Protein AF-A0A7J8NB14-F1 (afdb_monomer_lite)

Foldseek 3Di:
DDDDDDDDPDDPDDDDDDDDDDDDDDDPVVVVVVVVVLVVVQVVLQVVQVVVVVCDVPPVDFDDAPVDDPDPVCVPDDDDDDDDDDDVVVLVVLCVVLVHDSVLSVQLVVLQVVLLVRQQVLQPVVDPPDDDDSPDRSDDPPGKDKDKDKDFPWPDPDPDDPVLQPDDPRSGDDDGLIFIDIDIRDNDDDPDSCVSSVVSRVRVVSVVSYCNRVVRSVVVVVCCVVVVPPPDD

InterPro domains:
  IPR009721 O-acyltransferase WSD1, C-terminal [PF06974] (174-231)
  IPR045034 O-acyltransferase WSD1-like [PTHR31650] (1-231)

Secondary structure (DSSP, 8-state):
-------------PPP-PPPP----S-HHHHHHHHHHHHHHHHHHHHHHHHHHHHHHHT-PPP--TTS-SSSGGGGSPP--------HHHHHHHHHHHT--HHHHHHHHHHHHHHHHHHHHHHHHHSSS----TTS--PPTT-EEEEEEEEE--SS-S---HHHHHSTT-SS--S--EEEEEEEEE----SSTHHHHHHHHHHHHHHHTS-HHHHHHHHHHHHHHHS------

Sequence (233 aa):
MALLLSCSDALPSFPAMKKKPISRGAGWFPIWFWKSWSVLLLMWNTLVDIWMCVATTYFLKDTQTPLKAPSSDVAFTPRRIVRRTFSLDDVKLVKNATHTTVNDVVLAMTQAGLSRYLNRKYGQAKSDGEARESCENNLPNNIRLTATLFINLRTSPGIYALEEMVKKNSKAEWGNKIGYVLYPFKIELKDNPLDYIRDAKAKIDRRKATLEAKFRLFLAKVFVRFYPTKVRH

pLDDT: mean 71.85, std 17.74, range [28.22, 94.31]

Structure (mmCIF, N/CA/C/O backbone):
data_AF-A0A7J8NB14-F1
#
_entry.id   AF-A0A7J8NB14-F1
#
loop_
_atom_site.group_PDB
_atom_site.id
_atom_site.type_symbol
_atom_site.label_atom_id
_atom_site.label_alt_id
_atom_site.label_comp_id
_atom_site.label_asym_id
_atom_site.label_entity_id
_atom_site.label_seq_id
_atom_site.pdbx_PDB_ins_code
_atom_site.Cartn_x
_atom_site.Cartn_y
_atom_site.Cartn_z
_atom_site.occupancy
_atom_site.B_iso_or_equiv
_atom_site.auth_seq_id
_atom_site.auth_comp_id
_atom_site.auth_asym_id
_atom_site.auth_atom_id
_atom_site.pdbx_PDB_model_num
ATOM 1 N N . MET A 1 1 ? -31.735 5.880 -10.799 1.00 31.20 1 MET A N 1
ATOM 2 C CA . MET A 1 1 ? -32.641 4.958 -11.520 1.00 31.20 1 MET A CA 1
ATOM 3 C C . MET A 1 1 ? -31.848 3.695 -11.827 1.00 31.20 1 MET A C 1
ATOM 5 O O . MET A 1 1 ? -30.736 3.842 -12.298 1.00 31.20 1 MET A O 1
ATOM 9 N N . ALA A 1 2 ? -32.255 2.471 -11.518 1.00 28.22 2 ALA A N 1
ATOM 10 C CA . ALA A 1 2 ? -33.546 1.958 -11.089 1.00 28.22 2 ALA A CA 1
ATOM 11 C C . ALA A 1 2 ? -33.352 0.836 -10.050 1.00 28.22 2 ALA A C 1
ATOM 13 O O . ALA A 1 2 ? -32.294 0.215 -9.962 1.00 28.22 2 ALA A O 1
ATOM 14 N N . LEU A 1 3 ? -34.403 0.655 -9.258 1.00 40.22 3 LEU A N 1
ATOM 15 C CA . LEU A 1 3 ? -34.624 -0.395 -8.275 1.00 40.22 3 LEU A CA 1
ATOM 16 C C . LEU A 1 3 ? -34.602 -1.783 -8.928 1.00 40.22 3 LEU A C 1
ATOM 18 O O . LEU A 1 3 ? -35.238 -1.972 -9.959 1.00 40.22 3 LEU A O 1
ATOM 22 N N . LEU A 1 4 ? -33.997 -2.760 -8.254 1.00 33.00 4 LEU A N 1
ATOM 23 C CA . LEU A 1 4 ? -34.532 -4.120 -8.217 1.00 33.00 4 LEU A CA 1
ATOM 24 C C . LEU A 1 4 ? -34.523 -4.595 -6.762 1.00 33.00 4 LEU A C 1
ATOM 26 O O . LEU A 1 4 ? -33.533 -5.107 -6.246 1.00 33.00 4 LEU A O 1
ATOM 30 N N . LEU A 1 5 ? -35.658 -4.344 -6.109 1.00 40.94 5 LEU A N 1
ATOM 31 C CA . LEU A 1 5 ? -36.146 -5.098 -4.964 1.00 40.94 5 LEU A CA 1
ATOM 32 C C . LEU A 1 5 ? -36.543 -6.485 -5.480 1.00 40.94 5 LEU A C 1
ATOM 34 O O . LEU A 1 5 ? -37.430 -6.588 -6.324 1.00 40.94 5 LEU A O 1
ATOM 38 N N . SER A 1 6 ? -35.902 -7.534 -4.974 1.00 30.75 6 SER A N 1
ATOM 39 C CA . SER A 1 6 ? -36.446 -8.889 -5.025 1.00 30.75 6 SER A CA 1
ATOM 40 C C . SER A 1 6 ? -36.440 -9.460 -3.617 1.00 30.75 6 SER A C 1
ATOM 42 O O . SER A 1 6 ? -35.493 -9.283 -2.853 1.00 30.75 6 SER A O 1
ATOM 44 N N . CYS A 1 7 ? -37.566 -10.072 -3.294 1.00 37.75 7 CYS A N 1
ATOM 45 C CA . CYS A 1 7 ? -38.105 -10.319 -1.973 1.00 37.75 7 CYS A CA 1
ATOM 46 C C . CYS A 1 7 ? -37.395 -11.477 -1.247 1.00 37.75 7 CYS A C 1
ATOM 48 O O . CYS A 1 7 ? -37.307 -12.589 -1.767 1.00 37.75 7 CYS A O 1
ATOM 50 N N . SER A 1 8 ? -36.924 -11.216 -0.028 1.00 36.78 8 SER A N 1
ATOM 51 C CA . SER A 1 8 ? -36.875 -12.165 1.092 1.00 36.78 8 SER A CA 1
ATOM 52 C C . SER A 1 8 ? -36.601 -11.355 2.361 1.00 36.78 8 SER A C 1
ATOM 54 O O . SER A 1 8 ? -35.513 -10.801 2.510 1.00 36.78 8 SER A O 1
ATOM 56 N N . ASP A 1 9 ? -37.598 -11.260 3.245 1.00 43.03 9 ASP A N 1
ATOM 57 C CA . ASP A 1 9 ? -37.615 -10.495 4.510 1.00 43.03 9 ASP A CA 1
ATOM 58 C C . ASP A 1 9 ? -36.691 -11.068 5.605 1.00 43.03 9 ASP A C 1
ATOM 60 O O . ASP A 1 9 ? -37.031 -11.160 6.783 1.00 43.03 9 ASP A O 1
ATOM 64 N N . ALA A 1 10 ? -35.472 -11.440 5.237 1.00 39.03 10 ALA A N 1
ATOM 65 C CA . ALA A 1 10 ? -34.421 -11.760 6.185 1.00 39.03 10 ALA A CA 1
ATOM 66 C C . ALA A 1 10 ? -33.121 -11.110 5.714 1.00 39.03 10 ALA A C 1
ATOM 68 O O . ALA A 1 10 ? -32.459 -11.575 4.784 1.00 39.03 10 ALA A O 1
ATOM 69 N N . LEU A 1 11 ? -32.744 -10.019 6.386 1.00 41.88 11 LEU A N 1
ATOM 70 C CA . LEU A 1 11 ? -31.386 -9.488 6.326 1.00 41.88 11 LEU A CA 1
ATOM 71 C C . LEU A 1 11 ? -30.404 -10.629 6.649 1.00 41.88 11 LEU A C 1
ATOM 73 O O . LEU A 1 11 ? -30.613 -11.335 7.638 1.00 41.88 11 LEU A O 1
ATOM 77 N N . PRO A 1 12 ? -29.333 -10.829 5.860 1.00 35.75 12 PRO A N 1
ATOM 78 C CA . PRO A 1 12 ? -28.367 -11.887 6.121 1.00 35.75 12 PRO A CA 1
ATOM 79 C C . PRO A 1 12 ? -27.764 -11.702 7.518 1.00 35.75 12 PRO A C 1
ATOM 81 O O . PRO A 1 12 ? -27.027 -10.750 7.781 1.00 35.75 12 PRO A O 1
ATOM 84 N N . SER A 1 13 ? -28.099 -12.614 8.433 1.00 36.62 13 SER A N 1
ATOM 85 C CA . SER A 1 13 ? -27.572 -12.616 9.792 1.00 36.62 13 SER A CA 1
ATOM 86 C C . SER A 1 13 ? -26.124 -13.100 9.761 1.00 36.62 13 SER A C 1
ATOM 88 O O . SER A 1 13 ? -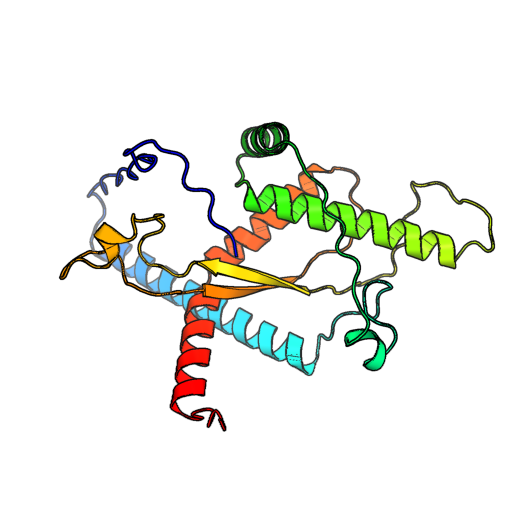25.852 -14.289 9.583 1.00 36.62 13 SER A O 1
ATOM 90 N N . PHE A 1 14 ? -25.177 -12.183 9.928 1.00 46.81 14 PHE A N 1
ATOM 91 C CA . PHE A 1 14 ? -23.773 -12.544 10.088 1.00 46.81 14 PHE A CA 1
ATOM 92 C C . PHE A 1 14 ? -23.473 -12.867 11.559 1.00 46.81 14 PHE A C 1
ATOM 94 O O . PHE A 1 14 ? -23.998 -12.204 12.457 1.00 46.81 14 PHE A O 1
ATOM 101 N N . PRO A 1 15 ? -22.627 -13.872 11.839 1.00 37.19 15 PRO A N 1
ATOM 102 C CA . PRO A 1 15 ? -22.367 -14.317 13.201 1.00 37.19 15 PRO A CA 1
ATOM 103 C C . PRO A 1 15 ? -21.731 -13.204 14.042 1.00 37.19 15 PRO A C 1
ATOM 105 O O . PRO A 1 15 ? -20.692 -12.640 13.692 1.00 37.19 15 PRO A O 1
ATOM 108 N N . ALA A 1 16 ? -22.350 -12.916 15.188 1.00 41.69 16 ALA A N 1
ATOM 109 C CA . ALA A 1 16 ? -21.833 -11.980 16.174 1.00 41.69 16 ALA A CA 1
ATOM 110 C C . ALA A 1 16 ? -20.479 -12.460 16.730 1.00 41.69 16 ALA A C 1
ATOM 112 O O . ALA A 1 16 ? -20.312 -13.615 17.133 1.00 41.69 16 ALA A O 1
ATOM 113 N N . MET A 1 17 ? -19.498 -11.556 16.771 1.00 41.81 17 MET A N 1
ATOM 114 C CA . MET A 1 17 ? -18.147 -11.856 17.243 1.00 41.81 17 MET A CA 1
ATOM 115 C C . MET A 1 17 ? -18.159 -12.133 18.757 1.00 41.81 17 MET A C 1
ATOM 117 O O . MET A 1 17 ? -18.422 -11.238 19.564 1.00 41.81 17 MET A O 1
ATOM 121 N N . LYS A 1 18 ? -17.868 -13.378 19.158 1.00 36.94 18 LYS A N 1
ATOM 122 C CA . LYS A 1 18 ? -17.759 -13.776 20.571 1.00 36.94 18 LYS A CA 1
ATOM 123 C C . LYS A 1 18 ? -16.542 -13.100 21.214 1.00 36.94 18 LYS A C 1
ATOM 125 O O . LYS A 1 18 ? -15.415 -13.256 20.743 1.00 36.94 18 LYS A O 1
ATOM 130 N N . LYS A 1 19 ? -16.753 -12.362 22.309 1.00 39.75 19 LYS A N 1
ATOM 131 C CA . LYS A 1 19 ? -15.659 -11.814 23.126 1.00 39.75 19 LYS A CA 1
ATOM 132 C C . LYS A 1 19 ? -14.958 -12.954 23.864 1.00 39.75 19 LYS A C 1
ATOM 134 O O . LYS A 1 19 ? -15.619 -13.735 24.542 1.00 39.75 19 LYS A O 1
ATOM 139 N N . LYS A 1 20 ? -13.628 -13.028 23.762 1.00 35.94 20 LYS A N 1
ATOM 140 C CA . LYS A 1 20 ? -12.832 -13.929 24.605 1.00 35.94 20 LYS A CA 1
ATOM 141 C C . LYS A 1 20 ? -12.834 -13.412 26.053 1.00 35.94 20 LYS A C 1
ATOM 143 O O . LYS A 1 20 ? -12.640 -12.208 26.244 1.00 35.94 20 LYS A O 1
ATOM 148 N N . PRO A 1 21 ? -13.042 -14.278 27.059 1.00 35.22 21 PRO A N 1
ATOM 149 C CA . PRO A 1 21 ? -12.896 -13.892 28.454 1.00 35.22 21 PRO A CA 1
ATOM 150 C C . PRO A 1 21 ? -11.431 -13.536 28.729 1.00 35.22 21 PRO A C 1
ATOM 152 O O . PRO A 1 21 ? -10.516 -14.269 28.359 1.00 35.22 21 PRO A O 1
ATOM 155 N N . ILE A 1 22 ? -11.213 -12.380 29.351 1.00 44.56 22 ILE A N 1
ATOM 156 C CA . ILE A 1 22 ? -9.895 -11.960 29.829 1.00 44.56 22 ILE A CA 1
ATOM 157 C C . ILE A 1 22 ? -9.622 -12.754 31.109 1.00 44.56 22 ILE A C 1
ATOM 159 O O . ILE A 1 22 ? -10.316 -12.559 32.108 1.00 44.56 22 ILE A O 1
ATOM 163 N N . SER A 1 23 ? -8.638 -13.656 31.080 1.00 41.06 23 SER A N 1
ATOM 164 C CA . SER A 1 23 ? -8.179 -14.366 32.275 1.00 41.06 23 SER A CA 1
ATOM 165 C C . SER A 1 23 ? -7.531 -13.375 33.243 1.00 41.06 23 SER A C 1
ATOM 167 O O . SER A 1 23 ? -6.588 -12.668 32.882 1.00 41.06 23 SER A O 1
ATOM 169 N N . ARG A 1 24 ? -8.042 -13.311 34.475 1.00 49.47 24 ARG A N 1
ATOM 170 C CA . ARG A 1 24 ? -7.450 -12.527 35.565 1.00 49.47 24 ARG A CA 1
ATOM 171 C C . ARG A 1 24 ? -6.364 -13.361 36.231 1.00 49.47 24 ARG A C 1
ATOM 173 O O . ARG A 1 24 ? -6.666 -14.405 36.794 1.00 49.47 24 ARG A O 1
ATOM 180 N N . GLY A 1 25 ? -5.127 -12.884 36.171 1.00 52.91 25 GLY A N 1
ATOM 181 C CA . GLY A 1 25 ? -4.001 -13.530 36.837 1.00 52.91 25 GLY A CA 1
ATOM 182 C C . GLY A 1 25 ? -2.672 -12.851 36.529 1.00 52.91 25 GLY A C 1
ATOM 183 O O . GLY A 1 25 ? -1.782 -13.484 35.982 1.00 52.91 25 GLY A O 1
ATOM 184 N N . ALA A 1 26 ? -2.545 -11.553 36.813 1.00 54.34 26 ALA A N 1
ATOM 185 C CA . ALA A 1 26 ? -1.250 -10.871 36.862 1.00 54.34 26 ALA A CA 1
ATOM 186 C C . ALA A 1 26 ? -1.347 -9.673 37.821 1.00 54.34 26 ALA A C 1
ATOM 188 O O . ALA A 1 26 ? -2.380 -9.004 37.866 1.00 54.34 26 ALA A O 1
ATOM 189 N N . GLY A 1 27 ? -0.303 -9.427 38.618 1.00 57.44 27 GLY A N 1
ATOM 190 C CA . GLY A 1 27 ? -0.266 -8.340 39.603 1.00 57.44 27 GLY A CA 1
ATOM 191 C C . GLY A 1 27 ? -0.420 -6.946 38.977 1.00 57.44 27 GLY A C 1
ATOM 192 O O . GLY A 1 27 ? -0.119 -6.731 37.805 1.00 57.44 27 GLY A O 1
ATOM 193 N N . TRP A 1 28 ? -0.881 -5.976 39.768 1.00 58.31 28 TRP A N 1
ATOM 194 C CA . TRP A 1 28 ? -1.214 -4.618 39.308 1.00 58.31 28 TRP A CA 1
ATOM 195 C C . TRP A 1 28 ? -0.025 -3.870 38.668 1.00 58.31 28 TRP A C 1
ATOM 197 O O . TRP A 1 28 ? -0.182 -3.206 37.643 1.00 58.31 28 TRP A O 1
ATOM 207 N N . PHE A 1 29 ? 1.174 -4.003 39.243 1.00 59.59 29 PHE A N 1
ATOM 208 C CA . PHE A 1 29 ? 2.394 -3.319 38.794 1.00 59.59 29 PHE A CA 1
ATOM 209 C C . PHE A 1 29 ? 2.885 -3.724 37.391 1.00 59.59 29 PHE A C 1
ATOM 211 O O . PHE A 1 29 ? 3.043 -2.830 36.554 1.00 59.59 29 PHE A O 1
ATOM 218 N N . PRO A 1 30 ? 3.080 -5.019 37.063 1.00 70.25 30 PRO A N 1
ATOM 219 C CA . PRO A 1 30 ? 3.500 -5.413 35.718 1.00 70.25 30 PRO A CA 1
ATOM 220 C C . PRO A 1 30 ? 2.458 -5.047 34.654 1.00 70.25 30 PRO A C 1
ATOM 222 O O . PRO A 1 30 ? 2.834 -4.673 33.547 1.00 70.25 30 PRO A O 1
ATOM 225 N N . ILE A 1 31 ? 1.160 -5.056 34.989 1.00 70.06 31 ILE A N 1
ATOM 226 C CA . ILE A 1 31 ? 0.093 -4.621 34.073 1.00 70.06 31 ILE A CA 1
ATOM 227 C C . ILE A 1 31 ? 0.227 -3.132 33.731 1.00 70.06 31 ILE A C 1
ATOM 229 O O . ILE A 1 31 ? 0.067 -2.757 32.568 1.00 70.06 31 ILE A O 1
ATOM 233 N N . TRP A 1 32 ? 0.489 -2.273 34.720 1.00 72.19 32 TRP A N 1
ATOM 234 C CA . TRP A 1 32 ? 0.608 -0.831 34.489 1.00 72.19 32 TRP A CA 1
ATOM 235 C C . TRP A 1 32 ? 1.871 -0.487 33.696 1.00 72.19 32 TRP A C 1
ATOM 237 O O . TRP A 1 32 ? 1.785 0.265 32.728 1.00 72.19 32 TRP A O 1
ATOM 247 N N . PHE A 1 33 ? 3.008 -1.114 34.019 1.00 77.94 33 PHE A N 1
ATOM 248 C CA . PHE A 1 33 ? 4.248 -0.960 33.253 1.00 77.94 33 PHE A CA 1
ATOM 249 C C . PHE A 1 33 ? 4.068 -1.370 31.784 1.00 77.94 33 PHE A C 1
ATOM 251 O O . PHE A 1 33 ? 4.373 -0.587 30.885 1.00 77.94 33 PHE A O 1
ATOM 258 N N . TRP A 1 34 ? 3.485 -2.548 31.521 1.00 74.94 34 TRP A N 1
ATOM 259 C CA . TRP A 1 34 ? 3.256 -3.029 30.152 1.00 74.94 34 TRP A CA 1
ATOM 260 C C . TRP A 1 34 ? 2.270 -2.149 29.376 1.00 74.94 34 TRP A C 1
ATOM 262 O O . TRP A 1 34 ? 2.447 -1.917 28.179 1.00 74.94 34 TRP A O 1
ATOM 272 N N . LYS A 1 35 ? 1.237 -1.627 30.053 1.00 72.25 35 LYS A N 1
ATOM 273 C CA . LYS A 1 35 ? 0.296 -0.666 29.459 1.00 72.25 35 LYS A CA 1
ATOM 274 C C . LYS A 1 35 ? 0.989 0.642 29.094 1.00 72.25 35 LYS A C 1
ATOM 276 O O . LYS A 1 35 ? 0.838 1.092 27.962 1.00 72.25 35 LYS A O 1
ATOM 281 N N . SER A 1 36 ? 1.753 1.228 30.010 1.00 74.94 36 SER A N 1
ATOM 282 C CA . SER A 1 36 ? 2.484 2.477 29.771 1.00 74.94 36 SER A CA 1
ATOM 283 C C . SER A 1 36 ? 3.521 2.314 28.658 1.00 74.94 36 SER A C 1
ATOM 285 O O . SER A 1 36 ? 3.565 3.130 27.741 1.00 74.94 36 SER A O 1
ATOM 287 N N . TRP A 1 37 ? 4.275 1.211 28.659 1.00 77.88 37 TRP A N 1
ATOM 288 C CA . TRP A 1 37 ? 5.211 0.872 27.585 1.00 77.88 37 TRP A CA 1
ATOM 289 C C . TRP A 1 37 ? 4.511 0.733 26.228 1.00 77.88 37 TRP A C 1
ATOM 291 O O . TRP A 1 37 ? 4.959 1.289 25.226 1.00 77.88 37 TRP A O 1
ATOM 301 N N . SER A 1 38 ? 3.354 0.066 26.194 1.00 70.06 38 SER A N 1
ATOM 302 C CA . SER A 1 38 ? 2.544 -0.043 24.980 1.00 70.06 38 SER A CA 1
ATOM 303 C C . SER A 1 38 ? 2.048 1.316 24.477 1.00 70.06 38 SER A C 1
ATOM 305 O O . SER A 1 38 ? 1.972 1.508 23.264 1.00 70.06 38 SER A O 1
ATOM 307 N N . VAL A 1 39 ? 1.706 2.253 25.368 1.00 75.38 39 VAL A N 1
ATOM 308 C CA . VAL A 1 39 ? 1.298 3.620 24.996 1.00 75.38 39 VAL A CA 1
ATOM 309 C C . VAL A 1 39 ? 2.481 4.414 24.442 1.00 75.38 39 VAL A C 1
ATOM 311 O O . VAL A 1 39 ? 2.324 5.094 23.430 1.00 75.38 39 VAL A O 1
ATOM 314 N N . LEU A 1 40 ? 3.665 4.296 25.046 1.00 79.44 40 LEU A N 1
ATOM 315 C CA . LEU A 1 40 ? 4.882 4.948 24.554 1.00 79.44 40 LEU A CA 1
ATOM 316 C C . LEU A 1 40 ? 5.272 4.442 23.161 1.00 79.44 40 LEU A C 1
ATOM 318 O O . LEU A 1 40 ? 5.492 5.249 22.260 1.00 79.44 40 LEU A O 1
ATOM 322 N N . LEU A 1 41 ? 5.273 3.121 22.951 1.00 76.38 41 LEU A N 1
ATOM 323 C CA . LEU A 1 41 ? 5.507 2.520 21.632 1.00 76.38 41 LEU A CA 1
ATOM 324 C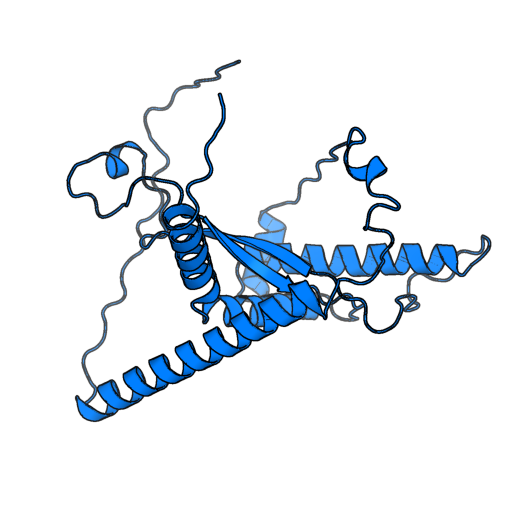 C . LEU A 1 41 ? 4.489 3.007 20.596 1.00 76.38 41 LEU A C 1
ATOM 326 O O . LEU A 1 41 ? 4.845 3.294 19.453 1.00 76.38 41 LEU A O 1
ATOM 330 N N . LEU A 1 42 ? 3.221 3.128 20.993 1.00 73.19 42 LEU A N 1
ATOM 331 C CA . LEU A 1 42 ? 2.165 3.643 20.132 1.00 73.19 42 LEU A CA 1
ATOM 332 C C . LEU A 1 42 ? 2.416 5.104 19.740 1.00 73.19 42 LEU A C 1
ATOM 334 O O . LEU A 1 42 ? 2.345 5.425 18.555 1.00 73.19 42 LEU A O 1
ATOM 338 N N . MET A 1 43 ? 2.744 5.969 20.708 1.00 74.25 43 MET A N 1
ATOM 339 C CA . MET A 1 43 ? 3.078 7.375 20.456 1.00 74.25 43 MET A CA 1
ATOM 340 C C . MET A 1 43 ? 4.294 7.507 19.537 1.00 74.25 43 MET A C 1
ATOM 342 O O . MET A 1 43 ? 4.238 8.243 18.551 1.00 74.25 43 MET A O 1
ATOM 346 N N . TRP A 1 44 ? 5.360 6.750 19.801 1.00 77.69 44 TRP A N 1
ATOM 347 C CA . TRP A 1 44 ? 6.561 6.747 18.969 1.00 77.69 44 TRP A CA 1
ATOM 348 C C . TRP A 1 44 ? 6.255 6.356 17.520 1.00 77.69 44 TRP A C 1
ATOM 350 O O . TRP A 1 44 ? 6.585 7.099 16.596 1.00 77.69 44 TRP A O 1
ATOM 360 N N . ASN A 1 45 ? 5.536 5.248 17.315 1.00 76.19 45 ASN A N 1
ATOM 361 C CA . ASN A 1 45 ? 5.128 4.807 15.980 1.00 76.19 45 ASN A CA 1
ATOM 362 C C . ASN A 1 45 ? 4.278 5.867 15.266 1.00 76.19 45 ASN A C 1
ATOM 364 O O . ASN A 1 45 ? 4.486 6.129 14.083 1.00 76.19 45 ASN A O 1
ATOM 368 N N . THR A 1 46 ? 3.360 6.526 15.982 1.00 72.94 46 THR A N 1
ATOM 369 C CA . THR A 1 46 ? 2.547 7.597 15.389 1.00 72.94 46 THR A CA 1
ATOM 370 C C . THR A 1 46 ? 3.368 8.821 15.004 1.00 72.94 46 THR A C 1
ATOM 372 O O . THR A 1 46 ? 3.121 9.387 13.944 1.00 72.94 46 THR A O 1
ATOM 375 N N . LEU A 1 47 ? 4.361 9.213 15.809 1.00 79.50 47 LEU A N 1
ATOM 376 C CA . LEU A 1 47 ? 5.260 10.321 15.481 1.00 79.50 47 LEU A CA 1
ATOM 377 C C . LEU A 1 47 ? 6.079 10.007 14.229 1.00 79.50 47 LEU A C 1
ATOM 379 O O . LEU A 1 47 ? 6.110 10.823 13.310 1.00 79.50 47 LEU A O 1
ATOM 383 N N . VAL A 1 48 ? 6.681 8.816 14.162 1.00 81.81 48 VAL A N 1
ATOM 384 C CA . VAL A 1 48 ? 7.429 8.356 12.980 1.00 81.81 48 VAL A CA 1
ATOM 385 C C . VAL A 1 48 ? 6.543 8.381 11.738 1.00 81.81 48 VAL A C 1
ATOM 387 O O . VAL A 1 48 ? 6.970 8.860 10.689 1.00 81.81 48 VAL A O 1
ATOM 390 N N . ASP A 1 49 ? 5.294 7.934 11.850 1.00 74.38 49 ASP A N 1
ATOM 391 C CA . ASP A 1 49 ? 4.366 7.946 10.724 1.00 74.38 49 ASP A CA 1
ATOM 392 C C . ASP A 1 49 ? 3.983 9.358 10.287 1.00 74.38 49 ASP A C 1
ATOM 394 O O . ASP A 1 49 ? 3.950 9.618 9.086 1.00 74.38 49 ASP A O 1
ATOM 398 N N . ILE A 1 50 ? 3.739 10.285 11.217 1.00 78.31 50 ILE A N 1
ATOM 399 C CA . ILE A 1 50 ? 3.461 11.693 10.893 1.00 78.31 50 ILE A CA 1
ATOM 400 C C . ILE A 1 50 ? 4.651 12.310 10.158 1.00 78.31 50 ILE A C 1
ATOM 402 O O . ILE A 1 50 ? 4.469 12.905 9.095 1.00 78.31 50 ILE A O 1
ATOM 406 N N . TRP A 1 51 ? 5.866 12.116 10.672 1.00 83.69 51 TRP A N 1
ATOM 407 C CA . TRP A 1 51 ? 7.085 12.587 10.017 1.00 83.69 51 TRP A CA 1
ATOM 408 C C . TRP A 1 51 ? 7.268 11.966 8.636 1.00 83.69 51 TRP A C 1
ATOM 410 O O . TRP A 1 51 ? 7.559 12.681 7.681 1.00 83.69 51 TRP A O 1
ATOM 420 N N . MET A 1 52 ? 7.012 10.664 8.494 1.00 78.31 52 MET A N 1
ATOM 421 C CA . MET A 1 52 ? 7.064 9.985 7.202 1.00 78.31 52 MET A CA 1
ATOM 422 C C . MET A 1 52 ? 6.015 10.537 6.230 1.00 78.31 52 MET A C 1
ATOM 424 O O . MET A 1 52 ? 6.299 10.671 5.045 1.00 78.31 52 MET A O 1
ATOM 428 N N . CYS A 1 53 ? 4.826 10.909 6.715 1.00 72.19 53 CYS A N 1
ATOM 429 C CA . CYS A 1 53 ? 3.793 11.548 5.898 1.00 72.19 53 CYS A CA 1
ATOM 430 C C . CYS A 1 53 ? 4.257 12.903 5.370 1.00 72.19 53 CYS A C 1
ATOM 432 O O . CYS A 1 53 ? 4.192 13.136 4.164 1.00 72.19 53 CYS A O 1
ATOM 434 N N . VAL A 1 54 ? 4.753 13.769 6.258 1.00 80.56 54 VAL A N 1
ATOM 435 C CA . VAL A 1 54 ? 5.295 15.086 5.889 1.00 80.56 54 VAL A CA 1
ATOM 436 C C . VAL A 1 54 ? 6.460 14.915 4.912 1.00 80.56 54 VAL A C 1
ATOM 438 O O . VAL A 1 54 ? 6.519 15.579 3.877 1.00 80.56 54 VAL A O 1
ATOM 441 N N . ALA A 1 55 ? 7.346 13.952 5.170 1.00 82.44 55 ALA A N 1
ATOM 442 C CA . ALA A 1 55 ? 8.420 13.611 4.253 1.00 82.44 55 ALA A CA 1
ATOM 443 C C . ALA A 1 55 ? 7.868 13.184 2.887 1.00 82.44 55 ALA A C 1
ATOM 445 O O . ALA A 1 55 ? 8.338 13.696 1.881 1.00 82.44 55 ALA A O 1
ATOM 446 N N . THR A 1 56 ? 6.841 12.333 2.808 1.00 76.56 56 THR A N 1
ATOM 447 C CA . THR A 1 56 ? 6.223 11.937 1.526 1.00 76.56 56 THR A CA 1
ATOM 448 C C . THR A 1 56 ? 5.522 13.060 0.779 1.00 76.56 56 THR A C 1
ATOM 450 O O . THR A 1 56 ? 5.573 13.078 -0.449 1.00 76.56 56 THR A O 1
ATOM 453 N N . THR A 1 57 ? 4.914 14.023 1.471 1.00 73.94 57 THR A N 1
ATOM 454 C CA . THR A 1 57 ? 4.246 15.144 0.798 1.00 73.94 57 THR A CA 1
ATOM 455 C C . THR A 1 57 ? 5.240 16.151 0.228 1.00 73.94 57 THR A C 1
ATOM 457 O O . THR A 1 57 ? 5.015 16.668 -0.866 1.00 73.94 57 THR A O 1
ATOM 460 N N . TYR A 1 58 ? 6.343 16.419 0.937 1.00 77.38 58 TYR A N 1
ATOM 461 C CA . TYR A 1 58 ? 7.293 17.471 0.554 1.00 77.38 58 TYR A CA 1
ATOM 462 C C . TYR A 1 58 ? 8.546 16.949 -0.162 1.00 77.38 58 TYR A C 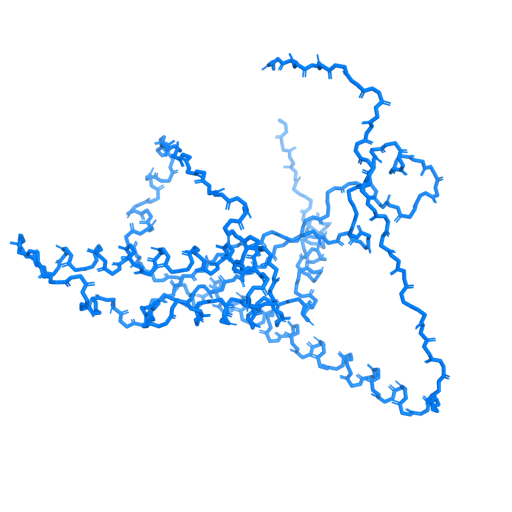1
ATOM 464 O O . TYR A 1 58 ? 8.959 17.537 -1.161 1.00 77.38 58 TYR A O 1
ATOM 472 N N . PHE A 1 59 ? 9.126 15.837 0.296 1.00 76.94 59 PHE A N 1
ATOM 473 C CA . PHE A 1 59 ? 10.456 15.371 -0.118 1.00 76.94 59 PHE A CA 1
ATOM 474 C C . PHE A 1 59 ? 10.434 14.044 -0.892 1.00 76.94 59 PHE A C 1
ATOM 476 O O . PHE A 1 59 ? 11.057 13.923 -1.945 1.00 76.94 59 PHE A O 1
ATOM 483 N N . LEU A 1 60 ? 9.692 13.040 -0.420 1.00 79.94 60 LEU A N 1
ATOM 484 C CA . LEU A 1 60 ? 9.647 11.690 -0.993 1.00 79.94 60 LEU A CA 1
ATOM 485 C C . LEU A 1 60 ? 8.528 11.570 -2.030 1.00 79.94 60 LEU A C 1
ATOM 487 O O . LEU A 1 60 ? 7.673 10.690 -1.935 1.00 79.94 60 LEU A O 1
ATOM 491 N N . LYS A 1 61 ? 8.544 12.447 -3.039 1.00 82.31 61 LYS A N 1
ATOM 492 C CA . LYS A 1 61 ? 7.620 12.341 -4.175 1.00 82.31 61 LYS A CA 1
ATOM 493 C C . LYS A 1 61 ? 7.788 10.985 -4.869 1.00 82.31 61 LYS A C 1
ATOM 495 O O . LYS A 1 61 ? 8.913 10.485 -5.028 1.00 82.31 61 LYS A O 1
ATOM 500 N N . ASP A 1 62 ? 6.659 10.413 -5.280 1.00 84.12 62 ASP A N 1
ATOM 501 C CA . ASP A 1 62 ? 6.612 9.169 -6.049 1.00 84.12 62 ASP A CA 1
ATOM 502 C C . ASP A 1 62 ? 7.392 9.316 -7.363 1.00 84.12 62 ASP A C 1
ATOM 504 O O . ASP A 1 62 ? 7.380 10.374 -8.008 1.00 84.12 62 ASP A O 1
ATOM 508 N N . THR A 1 63 ? 8.076 8.240 -7.752 1.00 85.62 63 THR A N 1
ATOM 509 C CA . THR A 1 63 ? 8.903 8.203 -8.961 1.00 85.62 63 THR A CA 1
ATOM 510 C C . THR A 1 63 ? 8.022 8.387 -10.198 1.00 85.62 63 THR A C 1
ATOM 512 O O . THR A 1 63 ? 6.888 7.903 -10.254 1.00 85.62 63 THR A O 1
ATOM 515 N N . GLN A 1 64 ? 8.538 9.074 -11.220 1.00 83.12 64 GLN A N 1
ATOM 516 C CA . GLN A 1 64 ? 7.853 9.158 -12.506 1.00 83.12 64 GLN A CA 1
ATOM 517 C C . GLN A 1 64 ? 7.841 7.760 -13.145 1.00 83.12 64 GLN A C 1
ATOM 519 O O . GLN A 1 64 ? 8.870 7.250 -13.582 1.00 83.12 64 GLN A O 1
ATOM 524 N N . THR A 1 65 ? 6.677 7.113 -13.146 1.00 84.44 65 THR A N 1
ATOM 525 C CA . THR A 1 65 ? 6.474 5.775 -13.716 1.00 84.44 65 THR A CA 1
ATOM 526 C C . THR A 1 65 ? 5.500 5.845 -14.893 1.00 84.44 65 THR A C 1
ATOM 528 O O . THR A 1 65 ? 4.693 6.775 -14.943 1.00 84.44 65 THR A O 1
ATOM 531 N N . PRO A 1 66 ? 5.487 4.848 -15.799 1.00 84.00 66 PRO A N 1
ATOM 532 C CA . PRO A 1 66 ? 4.500 4.749 -16.881 1.00 84.00 66 PRO A CA 1
ATOM 533 C C . PRO A 1 66 ? 3.030 4.722 -16.427 1.00 84.00 66 PRO A C 1
ATOM 535 O O . PRO A 1 66 ? 2.129 4.792 -17.255 1.00 84.00 66 PRO A O 1
ATOM 538 N N . LEU A 1 67 ? 2.777 4.565 -15.124 1.00 84.06 67 LEU A N 1
ATOM 539 C CA . LEU A 1 67 ? 1.444 4.624 -14.519 1.00 84.06 67 LEU A CA 1
ATOM 540 C C . LEU A 1 67 ? 0.978 6.061 -14.274 1.00 84.06 67 LEU A C 1
ATOM 542 O O . LEU A 1 67 ? -0.220 6.311 -14.148 1.00 84.06 67 LEU A O 1
ATOM 546 N N . LYS A 1 68 ? 1.921 6.998 -14.145 1.00 81.50 68 LYS A N 1
ATOM 547 C CA . LYS A 1 68 ? 1.628 8.400 -13.879 1.00 81.50 68 LYS A CA 1
ATOM 548 C C . LYS A 1 68 ? 1.254 9.087 -15.185 1.00 81.50 68 LYS A C 1
ATOM 550 O O . LYS A 1 68 ? 1.879 8.858 -16.217 1.00 81.50 68 LYS A O 1
ATOM 555 N N . ALA A 1 69 ? 0.224 9.928 -15.127 1.00 77.38 69 ALA A N 1
ATOM 556 C CA . ALA A 1 69 ? -0.213 10.682 -16.290 1.00 77.38 69 ALA A CA 1
ATOM 557 C C . ALA A 1 69 ? 0.950 11.541 -16.833 1.00 77.38 69 ALA A C 1
ATOM 559 O O . ALA A 1 69 ? 1.671 12.151 -16.034 1.00 77.38 69 ALA A O 1
ATOM 560 N N . PRO A 1 70 ? 1.144 11.587 -18.163 1.00 73.25 70 PRO A N 1
ATOM 561 C CA . PRO A 1 70 ? 2.247 12.322 -18.777 1.00 73.25 70 PRO A CA 1
ATOM 562 C C . PRO A 1 70 ? 2.121 13.840 -18.582 1.00 73.25 70 PRO A C 1
ATOM 564 O O . PRO A 1 70 ? 3.135 14.524 -18.490 1.00 73.25 70 PRO A O 1
ATOM 567 N N . SER A 1 71 ? 0.900 14.361 -18.440 1.00 74.81 71 SER A N 1
ATOM 568 C CA . SER A 1 71 ? 0.632 15.762 -18.107 1.00 74.81 71 SER A CA 1
ATOM 569 C C . SER A 1 71 ? -0.627 15.903 -17.245 1.00 74.81 71 SER A C 1
ATOM 571 O O . SER A 1 71 ? -1.439 14.977 -17.141 1.00 74.81 71 SER A O 1
ATOM 573 N N . SER A 1 72 ? -0.788 17.069 -16.613 1.00 70.38 72 SER A N 1
ATOM 574 C CA . SER A 1 72 ? -1.983 17.429 -15.836 1.00 70.38 72 SER A CA 1
ATOM 575 C C . SER A 1 72 ? -3.255 17.448 -16.683 1.00 70.38 72 SER A C 1
ATOM 577 O O . SER A 1 72 ? -4.310 17.077 -16.180 1.00 70.38 72 SER A O 1
ATOM 579 N N . ASP A 1 73 ? -3.154 17.789 -17.968 1.00 69.50 73 ASP A N 1
ATOM 580 C CA . ASP A 1 73 ? -4.306 17.848 -18.878 1.00 69.50 73 ASP A CA 1
ATOM 581 C C . ASP A 1 73 ? -4.900 16.468 -19.160 1.00 69.50 73 ASP A C 1
ATOM 583 O O . ASP A 1 73 ? -6.116 16.310 -19.278 1.00 69.50 73 ASP A O 1
ATOM 587 N N . VAL A 1 74 ? -4.065 15.423 -19.161 1.00 71.44 74 VAL A N 1
ATOM 588 C CA . VAL A 1 74 ? -4.536 14.041 -19.333 1.00 71.44 74 VAL A CA 1
ATOM 589 C C . VAL A 1 74 ? -5.364 13.577 -18.128 1.00 71.44 74 VAL A C 1
ATOM 591 O O . VAL A 1 74 ? -6.169 12.651 -18.257 1.00 71.44 74 VAL A O 1
ATOM 594 N N . ALA A 1 75 ? -5.251 14.231 -16.964 1.00 66.12 75 ALA A N 1
ATOM 595 C CA . ALA A 1 75 ? -6.025 13.863 -15.780 1.00 66.12 75 ALA A CA 1
ATOM 596 C C . ALA A 1 75 ? -7.543 13.971 -16.001 1.00 66.12 75 ALA A C 1
ATOM 598 O O . ALA A 1 75 ? -8.274 13.158 -15.424 1.00 66.12 75 ALA A O 1
ATOM 599 N N . PHE A 1 76 ? -7.982 14.907 -16.852 1.00 69.81 76 PHE A N 1
ATOM 600 C CA . PHE A 1 76 ? -9.390 15.199 -17.150 1.00 69.81 76 PHE A CA 1
ATOM 601 C C . PHE A 1 76 ? -9.928 14.479 -18.394 1.00 69.81 76 PHE A C 1
ATOM 603 O O . PHE A 1 76 ? -11.083 14.666 -18.769 1.00 69.81 76 PHE A O 1
ATOM 610 N N . THR A 1 77 ? -9.119 13.624 -19.025 1.00 77.62 77 THR A N 1
ATOM 611 C CA . THR A 1 77 ? -9.571 12.835 -20.176 1.00 77.62 77 THR A CA 1
ATOM 612 C C . THR A 1 77 ? -10.492 11.680 -19.748 1.00 77.62 77 THR A C 1
ATOM 614 O O . THR A 1 77 ? -10.316 11.116 -18.658 1.00 77.62 77 THR A O 1
ATOM 617 N N . PRO A 1 78 ? -11.479 11.291 -20.581 1.00 78.75 78 PRO A N 1
ATOM 618 C CA . PRO A 1 78 ? -12.374 10.178 -20.279 1.00 78.75 78 PRO A CA 1
ATOM 619 C C . PRO A 1 78 ? -11.600 8.874 -20.060 1.00 78.75 78 PRO A C 1
ATOM 621 O O . PRO A 1 78 ? -10.814 8.446 -20.906 1.00 78.75 78 PRO A O 1
ATOM 624 N N . ARG A 1 79 ? -11.836 8.205 -18.926 1.00 80.44 79 ARG A N 1
ATOM 625 C CA . ARG A 1 79 ? -11.152 6.951 -18.583 1.00 80.44 79 ARG A CA 1
ATOM 626 C C . ARG A 1 79 ? -12.021 5.745 -18.901 1.00 80.44 79 ARG A C 1
ATOM 628 O O . ARG A 1 79 ? -13.151 5.637 -18.428 1.00 80.44 79 ARG A O 1
ATOM 635 N N . ARG A 1 80 ? -11.454 4.774 -19.619 1.00 86.69 80 ARG A N 1
ATOM 636 C CA . ARG A 1 80 ? -12.067 3.453 -19.786 1.00 86.69 80 ARG A CA 1
ATOM 637 C C . ARG A 1 80 ? -11.808 2.607 -18.542 1.00 86.69 80 ARG A C 1
ATOM 639 O O . ARG A 1 80 ? -10.668 2.260 -18.245 1.00 86.69 80 ARG A O 1
ATOM 646 N N . ILE A 1 81 ? -12.871 2.244 -17.831 1.00 87.50 81 ILE A N 1
ATOM 647 C CA . ILE A 1 81 ? -12.790 1.354 -16.668 1.00 87.50 81 ILE A CA 1
ATOM 648 C C . ILE A 1 81 ? -12.900 -0.091 -17.156 1.00 87.50 81 ILE A C 1
ATOM 650 O O . ILE A 1 81 ? -13.934 -0.500 -17.681 1.00 87.50 81 ILE A O 1
ATOM 654 N N . VAL A 1 82 ? -11.839 -0.875 -16.967 1.00 90.06 82 VAL A N 1
ATOM 655 C CA . VAL A 1 82 ? -11.852 -2.319 -17.233 1.00 90.06 82 VAL A CA 1
ATOM 656 C C . VAL A 1 82 ? -12.084 -3.051 -15.920 1.00 90.06 82 VAL A C 1
ATOM 658 O O . VAL A 1 82 ? -11.372 -2.829 -14.943 1.00 90.06 82 VAL A O 1
ATOM 661 N N . ARG A 1 83 ? -13.083 -3.934 -15.894 1.00 88.31 83 ARG A N 1
ATOM 662 C CA . ARG A 1 83 ? -13.377 -4.780 -14.735 1.00 88.31 83 ARG A CA 1
ATOM 663 C C . ARG A 1 83 ? -12.744 -6.151 -14.936 1.00 88.31 83 ARG A C 1
ATOM 665 O O . ARG A 1 83 ? -12.880 -6.750 -16.000 1.00 88.31 83 ARG A O 1
ATOM 672 N N . ARG A 1 84 ? -12.058 -6.640 -13.908 1.00 87.31 84 ARG A N 1
ATOM 673 C CA . ARG A 1 84 ? -11.560 -8.015 -13.823 1.00 87.31 84 ARG A CA 1
ATOM 674 C C . ARG A 1 84 ? -12.103 -8.632 -12.546 1.00 87.31 84 ARG A C 1
ATOM 676 O O . ARG A 1 84 ? -12.080 -7.992 -11.498 1.00 87.31 84 ARG A O 1
ATOM 683 N N . THR A 1 85 ? -12.631 -9.839 -12.666 1.00 88.81 85 THR A N 1
ATOM 684 C CA . THR A 1 85 ? -13.149 -10.623 -11.551 1.00 88.81 85 THR A CA 1
ATOM 685 C C . THR A 1 85 ? -12.112 -11.666 -11.160 1.00 88.81 85 THR A C 1
ATOM 687 O O . THR A 1 85 ? -11.405 -12.202 -12.010 1.00 88.81 85 THR A O 1
ATOM 690 N N . PHE A 1 86 ? -12.011 -11.929 -9.862 1.00 87.19 86 PHE A N 1
ATOM 691 C CA . PHE A 1 86 ? -11.151 -12.966 -9.306 1.00 87.19 86 PHE A CA 1
ATOM 692 C C . PHE A 1 86 ? -12.015 -13.903 -8.472 1.00 87.19 86 PHE A C 1
ATOM 694 O O . PHE A 1 86 ? -12.952 -13.442 -7.811 1.00 87.19 86 PHE A O 1
ATOM 701 N N . SER A 1 87 ? -11.711 -15.200 -8.510 1.00 92.06 87 SER A N 1
ATOM 702 C CA . SER A 1 87 ? -12.390 -16.174 -7.662 1.00 92.06 87 SER A CA 1
ATOM 703 C C . SER A 1 87 ? -12.070 -15.881 -6.202 1.00 92.06 87 SER A C 1
ATOM 705 O O . SER A 1 87 ? -10.910 -15.769 -5.800 1.00 92.06 87 SER A O 1
ATOM 707 N N . LEU A 1 88 ? -13.116 -15.746 -5.394 1.00 91.94 88 LEU A N 1
ATOM 708 C CA . LEU A 1 88 ? -12.962 -15.525 -3.963 1.00 91.94 88 LEU A CA 1
ATOM 709 C C . LEU A 1 88 ? -12.461 -16.795 -3.258 1.00 91.94 88 LEU A C 1
ATOM 711 O O . LEU A 1 88 ? -11.828 -16.700 -2.206 1.00 91.94 88 LEU A O 1
ATOM 715 N N . ASP A 1 89 ? -12.695 -17.966 -3.847 1.00 94.12 89 ASP A N 1
ATOM 716 C CA . ASP A 1 89 ? -12.255 -19.244 -3.293 1.00 94.12 89 ASP A CA 1
ATOM 717 C C . ASP A 1 89 ? -10.744 -19.435 -3.442 1.00 94.12 89 ASP A C 1
ATOM 719 O O . ASP A 1 89 ? -10.094 -19.846 -2.480 1.00 94.12 89 ASP A O 1
ATOM 723 N N . ASP A 1 90 ? -10.155 -18.979 -4.550 1.00 93.31 90 ASP A N 1
ATOM 724 C CA . ASP A 1 90 ? -8.696 -18.963 -4.730 1.00 93.31 90 ASP A CA 1
ATOM 725 C C . ASP A 1 90 ? -8.033 -18.046 -3.695 1.00 93.31 90 ASP A C 1
ATOM 727 O O . ASP A 1 90 ? -7.040 -18.396 -3.052 1.00 93.31 90 ASP A O 1
ATOM 731 N N . VAL A 1 91 ? -8.627 -16.872 -3.459 1.00 92.88 91 VAL A N 1
ATOM 732 C CA . VAL A 1 91 ? -8.133 -15.926 -2.450 1.00 92.88 91 VAL A CA 1
ATOM 733 C C . VAL A 1 91 ? -8.261 -16.510 -1.041 1.00 92.88 91 VAL A C 1
ATOM 735 O O . VAL A 1 91 ? -7.355 -16.346 -0.221 1.00 92.88 91 VAL A O 1
ATOM 738 N N . LYS A 1 92 ? -9.354 -17.224 -0.743 1.00 92.69 92 LYS A N 1
ATOM 739 C CA . LYS A 1 92 ? -9.523 -17.941 0.532 1.00 92.69 92 LYS A CA 1
ATOM 740 C C . LYS A 1 92 ? -8.496 -19.059 0.696 1.00 92.69 92 LYS A C 1
ATOM 742 O O . LYS A 1 92 ? -7.993 -19.224 1.807 1.00 92.69 92 LYS A O 1
ATOM 747 N N . LEU A 1 93 ? -8.179 -19.796 -0.366 1.00 94.31 93 LEU A N 1
ATOM 748 C CA . LEU A 1 93 ? -7.167 -20.851 -0.347 1.00 94.31 93 LEU A CA 1
ATOM 749 C C . LEU A 1 93 ? -5.813 -20.262 0.045 1.00 94.31 93 LEU A C 1
ATOM 751 O O . LEU A 1 93 ? -5.211 -20.699 1.026 1.00 94.31 93 LEU A O 1
ATOM 755 N N . VAL A 1 94 ? -5.384 -19.198 -0.638 1.00 92.75 94 VAL A N 1
ATOM 756 C CA . VAL A 1 94 ? -4.120 -18.508 -0.333 1.00 92.75 94 VAL A CA 1
ATOM 757 C C . VAL A 1 94 ? -4.125 -17.936 1.085 1.00 92.75 94 VAL A C 1
ATOM 759 O O . VAL A 1 94 ? -3.155 -18.088 1.832 1.00 92.75 94 VAL A O 1
ATOM 762 N N . LYS A 1 95 ? -5.230 -17.309 1.494 1.00 93.00 95 LYS A N 1
ATOM 763 C CA . LYS A 1 95 ? -5.421 -16.781 2.851 1.00 93.00 95 LYS A CA 1
ATOM 764 C C . LYS A 1 95 ? -5.245 -17.874 3.910 1.00 93.00 95 LYS A C 1
ATOM 766 O O . LYS A 1 95 ? -4.562 -17.643 4.908 1.00 93.00 95 LYS A O 1
ATOM 771 N N . ASN A 1 96 ? -5.850 -19.043 3.703 1.00 93.69 96 ASN A N 1
ATOM 772 C CA . ASN A 1 96 ? -5.755 -20.168 4.629 1.00 93.69 96 ASN A CA 1
ATOM 773 C C . ASN A 1 96 ? -4.336 -20.751 4.652 1.00 93.69 96 ASN A C 1
ATOM 775 O O . ASN A 1 96 ? -3.805 -20.965 5.737 1.00 93.69 96 ASN A O 1
ATOM 779 N N . ALA A 1 97 ? -3.694 -20.907 3.491 1.00 92.19 97 ALA A N 1
ATOM 780 C CA . ALA A 1 97 ? -2.328 -21.421 3.378 1.00 92.19 97 ALA A CA 1
ATOM 781 C C . ALA A 1 97 ? -1.278 -20.498 4.025 1.00 92.19 97 ALA A C 1
ATOM 783 O O . ALA A 1 97 ? -0.260 -20.962 4.527 1.00 92.19 97 ALA A O 1
ATOM 784 N N . THR A 1 98 ? -1.521 -19.184 4.027 1.00 89.44 98 THR A N 1
ATOM 785 C CA . THR A 1 98 ? -0.579 -18.171 4.539 1.00 89.44 98 THR A CA 1
ATOM 786 C C . THR A 1 98 ? -0.960 -17.597 5.907 1.00 89.44 98 THR A C 1
ATOM 788 O O . THR A 1 98 ? -0.256 -16.729 6.433 1.00 89.44 98 THR A O 1
ATOM 791 N N . HIS A 1 99 ? -2.074 -18.048 6.497 1.00 91.38 99 HIS A N 1
ATOM 792 C CA . HIS A 1 99 ? -2.647 -17.505 7.735 1.00 91.38 99 HIS A CA 1
ATOM 793 C C . HIS A 1 99 ? -2.740 -15.964 7.726 1.00 91.38 99 HIS A C 1
ATOM 795 O O . HIS A 1 99 ? -2.287 -15.280 8.653 1.00 91.38 99 HIS A O 1
ATOM 801 N N . THR A 1 100 ? -3.281 -15.401 6.645 1.00 91.06 100 THR A N 1
ATOM 802 C CA . THR A 1 100 ? -3.423 -13.945 6.434 1.00 91.06 100 THR A CA 1
ATOM 803 C C . THR A 1 100 ? -4.886 -13.517 6.320 1.00 91.06 100 THR A C 1
ATOM 805 O O . THR A 1 100 ? -5.803 -14.307 6.559 1.00 91.06 100 THR A O 1
ATOM 808 N N . THR A 1 101 ? -5.143 -12.239 6.030 1.00 89.69 101 THR A N 1
ATOM 809 C CA . THR A 1 101 ? -6.485 -11.747 5.705 1.00 89.69 101 THR A CA 1
ATOM 810 C C . THR A 1 101 ? -6.669 -11.602 4.196 1.00 89.69 101 THR A C 1
ATOM 812 O O . THR A 1 101 ? -5.709 -11.456 3.446 1.00 89.69 101 THR A O 1
ATOM 815 N N . VAL A 1 102 ? -7.926 -11.598 3.742 1.00 90.31 102 VAL A N 1
ATOM 816 C CA . VAL A 1 102 ? -8.275 -11.405 2.321 1.00 90.31 102 VAL A CA 1
ATOM 817 C C . VAL A 1 102 ? -7.689 -10.097 1.774 1.00 90.31 102 VAL A C 1
ATOM 819 O O . VAL A 1 102 ? -7.169 -10.075 0.663 1.00 90.31 102 VAL A O 1
ATOM 822 N N . ASN A 1 103 ? -7.702 -9.025 2.572 1.00 89.69 103 ASN A N 1
ATOM 823 C CA . ASN A 1 103 ? -7.148 -7.731 2.174 1.00 89.69 103 ASN A CA 1
ATOM 824 C C . ASN A 1 103 ? -5.629 -7.793 1.962 1.00 89.69 103 ASN A C 1
ATOM 826 O O . ASN A 1 103 ? -5.131 -7.182 1.019 1.00 89.69 103 ASN A O 1
ATOM 830 N N . ASP A 1 104 ? -4.906 -8.547 2.800 1.00 91.00 104 ASP A N 1
ATOM 831 C CA . ASP A 1 104 ? -3.452 -8.708 2.667 1.00 91.00 104 ASP A CA 1
ATOM 832 C C . ASP A 1 104 ? -3.114 -9.447 1.362 1.00 91.00 104 ASP A C 1
ATOM 834 O O . ASP A 1 104 ? -2.212 -9.035 0.632 1.00 91.00 104 ASP A O 1
ATOM 838 N N . VAL A 1 105 ? -3.884 -10.493 1.029 1.00 93.19 105 VAL A N 1
ATOM 839 C CA . VAL A 1 105 ? -3.719 -11.262 -0.215 1.00 93.19 105 VAL A CA 1
ATOM 840 C C . VAL A 1 105 ? -3.985 -10.389 -1.442 1.00 93.19 105 VAL A C 1
ATOM 842 O O . VAL A 1 105 ? -3.158 -10.344 -2.350 1.00 93.19 105 VAL A O 1
ATOM 845 N N . VAL A 1 106 ? -5.092 -9.641 -1.465 1.00 92.88 106 VAL A N 1
ATOM 846 C CA . VAL A 1 106 ? -5.425 -8.753 -2.595 1.00 92.88 106 VAL A CA 1
ATOM 847 C C . VAL A 1 106 ? -4.378 -7.648 -2.764 1.00 92.88 106 VAL A C 1
ATOM 849 O O . VAL A 1 106 ? -3.994 -7.316 -3.890 1.00 92.88 106 VAL A O 1
ATOM 852 N N . LEU A 1 107 ? -3.865 -7.095 -1.661 1.00 92.25 107 LEU A N 1
ATOM 853 C CA . LEU A 1 107 ? -2.810 -6.087 -1.722 1.00 92.25 107 LEU A CA 1
ATOM 854 C C . LEU A 1 107 ? -1.500 -6.670 -2.269 1.00 92.25 107 LEU A C 1
ATOM 856 O O . LEU A 1 107 ? -0.855 -6.039 -3.107 1.00 92.25 107 LEU A O 1
ATOM 860 N N . ALA A 1 108 ? -1.140 -7.887 -1.857 1.00 93.19 108 ALA A N 1
ATOM 861 C CA . ALA A 1 108 ? 0.022 -8.605 -2.372 1.00 93.19 108 ALA A CA 1
ATOM 862 C C . ALA A 1 108 ? -0.108 -8.925 -3.869 1.00 93.19 108 ALA A C 1
ATOM 864 O O . ALA A 1 108 ? 0.833 -8.688 -4.625 1.00 93.19 108 ALA A O 1
ATOM 865 N N . MET A 1 109 ? -1.283 -9.381 -4.318 1.00 93.19 109 MET A N 1
ATOM 866 C CA . MET A 1 109 ? -1.581 -9.589 -5.741 1.00 93.19 109 MET A CA 1
ATOM 867 C C . MET A 1 109 ? -1.430 -8.293 -6.539 1.00 93.19 109 MET A C 1
ATOM 869 O O . MET A 1 109 ? -0.851 -8.298 -7.624 1.00 93.19 109 MET A O 1
ATOM 873 N N . THR A 1 110 ? -1.906 -7.174 -5.986 1.00 93.19 110 THR A N 1
ATOM 874 C CA . THR A 1 110 ? -1.771 -5.853 -6.611 1.00 93.19 110 THR A CA 1
ATOM 875 C C . THR A 1 110 ? -0.301 -5.451 -6.726 1.00 93.19 110 THR A C 1
ATOM 877 O O . THR A 1 110 ? 0.128 -5.021 -7.793 1.00 93.19 110 THR A O 1
ATOM 880 N N . GLN A 1 111 ? 0.491 -5.647 -5.666 1.00 93.31 111 GLN A N 1
ATOM 881 C CA . GLN A 1 111 ? 1.927 -5.358 -5.673 1.00 93.31 111 GLN A CA 1
ATOM 882 C C . GLN A 1 111 ? 2.669 -6.213 -6.711 1.00 93.31 111 GLN A C 1
ATOM 884 O O . GLN A 1 111 ? 3.407 -5.669 -7.527 1.00 93.31 111 GLN A O 1
ATOM 889 N N . ALA A 1 112 ? 2.429 -7.526 -6.730 1.00 93.31 112 ALA A N 1
ATOM 890 C CA . ALA A 1 112 ? 3.049 -8.448 -7.681 1.00 93.31 112 ALA A CA 1
ATOM 891 C C . ALA A 1 112 ? 2.655 -8.137 -9.133 1.00 93.31 112 ALA A C 1
ATOM 893 O O . ALA A 1 112 ? 3.508 -8.091 -10.023 1.00 93.31 112 ALA A O 1
ATOM 894 N N . GLY A 1 113 ? 1.365 -7.882 -9.375 1.00 92.62 113 GLY A N 1
ATOM 895 C CA . GLY A 1 113 ? 0.850 -7.509 -10.689 1.00 92.62 113 GLY A CA 1
ATOM 896 C C . GLY A 1 113 ? 1.477 -6.215 -11.197 1.00 92.62 113 GLY A C 1
ATOM 897 O O . GLY A 1 113 ? 1.879 -6.136 -12.358 1.00 92.62 113 GLY A O 1
ATOM 898 N N . LEU A 1 114 ? 1.636 -5.227 -10.316 1.00 92.44 114 LEU A N 1
ATOM 899 C CA . LEU A 1 114 ? 2.234 -3.949 -10.672 1.00 92.44 114 LEU A CA 1
ATOM 900 C C . LEU A 1 114 ? 3.739 -4.048 -10.920 1.00 92.44 114 LEU A C 1
ATOM 902 O O . LEU A 1 114 ? 4.221 -3.471 -11.894 1.00 92.44 114 LEU A O 1
ATOM 906 N N . SER A 1 115 ? 4.460 -4.829 -10.110 1.00 92.44 115 SER A N 1
ATOM 907 C CA . SER A 1 115 ? 5.872 -5.149 -10.346 1.00 92.44 115 SER A CA 1
ATOM 908 C C . SER A 1 115 ? 6.086 -5.794 -11.709 1.00 92.44 115 SER A C 1
ATOM 910 O O . SER A 1 115 ? 6.926 -5.334 -12.479 1.00 92.44 115 SER A O 1
ATOM 912 N N . ARG A 1 116 ? 5.293 -6.818 -12.052 1.00 91.62 116 ARG A N 1
ATOM 913 C CA . ARG A 1 116 ? 5.396 -7.507 -13.349 1.00 91.62 116 ARG A CA 1
ATOM 914 C C . ARG A 1 116 ? 5.019 -6.602 -14.519 1.00 91.62 116 ARG A C 1
ATOM 916 O O . ARG A 1 116 ? 5.702 -6.608 -15.541 1.00 91.62 116 ARG A O 1
ATOM 923 N N . TYR A 1 117 ? 3.959 -5.809 -14.369 1.00 91.81 117 TYR A N 1
ATOM 924 C CA . TYR A 1 117 ? 3.534 -4.854 -15.392 1.00 91.81 117 TYR A CA 1
ATOM 925 C C . TYR A 1 117 ? 4.621 -3.816 -15.681 1.00 91.81 117 TYR A C 1
ATOM 927 O O . TYR A 1 117 ? 4.979 -3.602 -16.840 1.00 91.81 117 TYR A O 1
ATOM 935 N N . LEU A 1 118 ? 5.172 -3.202 -14.631 1.00 90.94 118 LEU A N 1
ATOM 936 C CA . LEU A 1 118 ? 6.246 -2.224 -14.768 1.00 90.94 118 LEU A CA 1
ATOM 937 C C . LEU A 1 118 ? 7.499 -2.868 -15.360 1.00 90.94 118 LEU A C 1
ATOM 939 O O . LEU A 1 118 ? 8.062 -2.300 -16.290 1.00 90.94 118 LEU A O 1
ATOM 943 N N . ASN A 1 119 ? 7.880 -4.067 -14.911 1.00 90.88 119 ASN A N 1
ATOM 944 C CA . ASN A 1 119 ? 9.027 -4.790 -15.461 1.00 90.88 119 ASN A CA 1
ATOM 945 C C . ASN A 1 119 ? 8.900 -4.979 -16.977 1.00 90.88 119 ASN A C 1
ATOM 947 O O . ASN A 1 119 ? 9.805 -4.626 -17.728 1.00 90.88 119 ASN A O 1
ATOM 951 N N . ARG A 1 120 ? 7.731 -5.448 -17.435 1.00 90.06 120 ARG A N 1
ATOM 952 C CA . ARG A 1 120 ? 7.443 -5.618 -18.864 1.00 90.06 120 ARG A CA 1
ATOM 953 C C . ARG A 1 120 ? 7.497 -4.291 -19.620 1.00 90.06 120 ARG A C 1
ATOM 955 O O . ARG A 1 120 ? 8.037 -4.241 -20.720 1.00 90.06 120 ARG A O 1
ATOM 962 N N . LYS A 1 121 ? 6.943 -3.219 -19.048 1.00 88.50 121 LYS A N 1
ATOM 963 C CA . LYS A 1 121 ? 6.901 -1.903 -19.698 1.00 88.50 121 LYS A CA 1
ATOM 964 C C . LYS A 1 121 ? 8.294 -1.279 -19.830 1.00 88.50 121 LYS A C 1
ATOM 966 O O . LYS A 1 121 ? 8.591 -0.706 -20.872 1.00 88.50 121 LYS A O 1
ATOM 971 N N . TYR A 1 122 ? 9.139 -1.412 -18.808 1.00 86.44 122 TYR A N 1
ATOM 972 C CA . TYR A 1 122 ? 10.528 -0.951 -18.859 1.00 86.44 122 TYR A CA 1
ATOM 973 C C . TYR A 1 122 ? 11.400 -1.823 -19.769 1.00 86.44 122 TYR A C 1
ATOM 975 O O . TYR A 1 122 ? 12.262 -1.278 -20.447 1.00 86.44 122 TYR A O 1
ATOM 983 N N . GLY A 1 123 ? 11.151 -3.136 -19.843 1.00 84.62 123 GLY A N 1
ATOM 984 C CA . GLY A 1 123 ? 11.822 -4.021 -20.802 1.00 84.62 123 GLY A CA 1
ATOM 985 C C . GLY A 1 123 ? 11.537 -3.620 -22.251 1.00 84.62 123 GLY A C 1
ATOM 986 O O . GLY A 1 123 ? 12.466 -3.406 -23.019 1.00 84.62 123 GLY A O 1
ATOM 987 N N . GLN A 1 124 ? 10.264 -3.382 -22.588 1.00 82.69 124 GLN A N 1
ATOM 988 C CA . GLN A 1 124 ? 9.851 -2.916 -23.923 1.00 82.69 124 GLN A CA 1
ATOM 989 C C . GLN A 1 124 ? 10.454 -1.566 -24.328 1.00 82.69 124 GLN A C 1
ATOM 991 O O . GLN A 1 124 ? 10.604 -1.309 -25.512 1.00 82.69 124 GLN A O 1
ATOM 996 N N . ALA A 1 125 ? 10.760 -0.692 -23.367 1.00 76.62 125 ALA A N 1
ATOM 997 C CA . ALA A 1 125 ? 11.378 0.603 -23.646 1.00 76.62 125 ALA A CA 1
ATOM 998 C C . ALA A 1 125 ? 12.901 0.518 -23.859 1.00 76.62 125 ALA A C 1
ATOM 1000 O O . ALA A 1 125 ? 13.488 1.474 -24.350 1.00 76.62 125 ALA A O 1
ATOM 1001 N N . LYS A 1 126 ? 13.545 -0.584 -23.444 1.00 71.50 126 LYS A N 1
ATOM 1002 C CA . LYS A 1 126 ? 14.998 -0.803 -23.573 1.00 71.50 126 LYS A CA 1
ATOM 1003 C C . LYS A 1 126 ? 15.378 -1.615 -24.810 1.00 71.50 126 LYS A C 1
ATOM 1005 O O . LYS A 1 126 ? 16.529 -1.576 -25.225 1.00 71.50 126 LYS A O 1
ATOM 1010 N N . SER A 1 127 ? 14.449 -2.402 -25.338 1.00 63.34 127 SER A N 1
ATOM 1011 C CA . SER A 1 127 ? 14.633 -3.185 -26.554 1.00 63.34 127 SER A CA 1
ATOM 1012 C C . SER A 1 127 ? 13.870 -2.523 -27.697 1.00 63.34 127 SER A C 1
ATOM 1014 O O . SER A 1 127 ? 12.638 -2.503 -27.660 1.00 63.34 127 SER A O 1
ATOM 1016 N N . ASP A 1 128 ? 14.572 -2.036 -28.718 1.00 57.22 128 ASP A N 1
ATOM 1017 C CA . ASP A 1 128 ? 13.993 -1.516 -29.966 1.00 57.22 128 ASP A CA 1
ATOM 1018 C C . ASP A 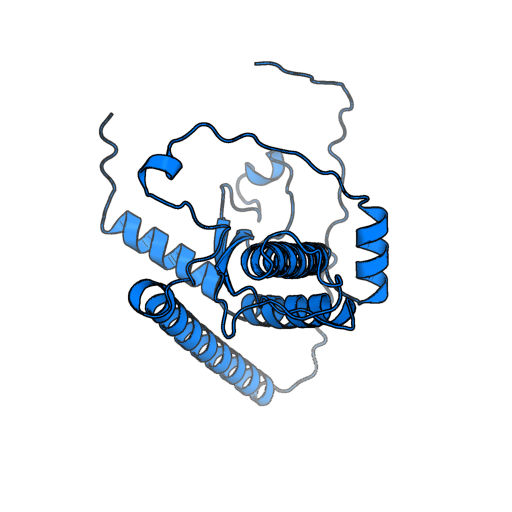1 128 ? 13.361 -2.648 -30.809 1.00 57.22 128 ASP A C 1
ATOM 1020 O O . ASP A 1 128 ? 13.776 -2.935 -31.925 1.00 57.22 128 ASP A O 1
ATOM 1024 N N . GLY A 1 129 ? 12.354 -3.338 -30.264 1.00 56.19 129 GLY A N 1
ATOM 1025 C CA . GLY A 1 129 ? 11.568 -4.358 -30.968 1.00 56.19 129 GLY A CA 1
ATOM 1026 C C . GLY A 1 129 ? 11.939 -5.823 -30.712 1.00 56.19 129 GLY A C 1
ATOM 1027 O O . GLY A 1 129 ? 11.160 -6.691 -31.096 1.00 56.19 129 GLY A O 1
ATOM 1028 N N . GLU A 1 130 ? 13.034 -6.139 -30.015 1.00 52.66 130 GLU A N 1
ATOM 1029 C CA . GLU A 1 130 ? 13.361 -7.532 -29.666 1.00 52.66 130 GLU A CA 1
ATOM 1030 C C . GLU A 1 130 ? 12.821 -7.926 -28.286 1.00 52.66 130 GLU A C 1
ATOM 1032 O O . GLU A 1 130 ? 13.168 -7.345 -27.259 1.00 52.66 130 GLU A O 1
ATOM 1037 N N . ALA A 1 131 ? 11.954 -8.937 -28.248 1.00 52.00 131 ALA A N 1
ATOM 1038 C CA . ALA A 1 131 ? 11.396 -9.471 -27.013 1.00 52.00 131 ALA A CA 1
ATOM 1039 C C . ALA A 1 131 ? 12.486 -10.167 -26.176 1.00 52.00 131 ALA A C 1
ATOM 1041 O O . ALA A 1 131 ? 12.679 -11.375 -26.281 1.00 52.00 131 ALA A O 1
ATOM 1042 N N . ARG A 1 132 ? 13.184 -9.410 -25.319 1.00 54.06 132 ARG A N 1
ATOM 1043 C CA . ARG A 1 132 ? 14.019 -9.988 -24.256 1.00 54.06 132 ARG A CA 1
ATOM 1044 C C . ARG A 1 132 ? 13.162 -10.841 -23.318 1.00 54.06 132 ARG A C 1
ATOM 1046 O O . ARG A 1 132 ? 12.011 -10.500 -23.026 1.00 54.06 132 ARG A O 1
ATOM 1053 N N . GLU A 1 133 ? 13.735 -11.954 -22.865 1.00 52.75 133 GLU A N 1
ATOM 1054 C CA . GLU A 1 133 ? 13.076 -12.945 -22.018 1.00 52.75 133 GLU A CA 1
ATOM 1055 C C . GLU A 1 133 ? 12.374 -12.328 -20.800 1.00 52.75 133 GLU A C 1
ATOM 1057 O O . GLU A 1 133 ? 12.854 -11.406 -20.140 1.00 52.75 133 GLU A O 1
ATOM 1062 N N . SER A 1 134 ? 11.224 -12.911 -20.455 1.00 54.62 134 SER A N 1
ATOM 1063 C CA . SER A 1 134 ? 10.341 -12.489 -19.361 1.00 54.62 134 SER A CA 1
ATOM 1064 C C . SER A 1 134 ? 10.976 -12.551 -17.957 1.00 54.62 134 SER A C 1
ATOM 1066 O O . SER A 1 134 ? 10.321 -12.136 -16.994 1.00 54.62 134 SER A O 1
ATOM 1068 N N . CYS A 1 135 ? 12.193 -13.084 -17.823 1.00 53.81 135 CYS A N 1
ATOM 1069 C CA . CYS A 1 135 ? 12.847 -13.371 -16.545 1.00 53.81 135 CYS A CA 1
ATOM 1070 C C . CYS A 1 135 ? 13.909 -12.340 -16.137 1.00 53.81 135 CYS A C 1
ATOM 1072 O O . CYS A 1 135 ? 14.361 -12.371 -14.995 1.00 53.81 135 CYS A O 1
ATOM 1074 N N . GLU A 1 136 ? 14.282 -11.395 -17.006 1.00 71.75 136 GLU A N 1
ATOM 1075 C CA . GLU A 1 136 ? 15.231 -10.347 -16.622 1.00 71.75 136 GLU A CA 1
ATOM 1076 C C . GLU A 1 136 ? 14.557 -9.229 -15.807 1.00 71.75 136 GLU A C 1
ATOM 1078 O O . GLU A 1 136 ? 13.459 -8.738 -16.127 1.00 71.75 136 GLU A O 1
ATOM 1083 N N . ASN A 1 137 ? 15.240 -8.799 -14.740 1.00 82.12 137 ASN A N 1
ATOM 1084 C CA . ASN A 1 137 ? 14.827 -7.657 -13.935 1.00 82.12 137 ASN A CA 1
ATOM 1085 C C . ASN A 1 137 ? 15.156 -6.350 -14.669 1.00 82.12 137 ASN A C 1
ATOM 1087 O O . ASN A 1 137 ? 16.265 -5.826 -14.626 1.00 82.12 137 ASN A O 1
ATOM 1091 N N . ASN A 1 138 ? 14.146 -5.819 -15.343 1.00 84.50 138 ASN A N 1
ATOM 1092 C CA . ASN A 1 138 ? 14.186 -4.584 -16.106 1.00 84.50 138 ASN A CA 1
ATOM 1093 C C . ASN A 1 138 ? 13.791 -3.353 -15.278 1.00 84.50 138 ASN A C 1
ATOM 1095 O O . ASN A 1 138 ? 13.832 -2.235 -15.806 1.00 84.50 138 ASN A O 1
ATOM 1099 N N . LEU A 1 139 ? 13.405 -3.535 -14.009 1.00 86.38 139 LEU A N 1
ATOM 1100 C CA . LEU A 1 139 ? 12.974 -2.447 -13.137 1.00 86.38 139 LEU A CA 1
ATOM 1101 C C . LEU A 1 139 ? 14.145 -1.499 -12.823 1.00 86.38 139 LEU A C 1
ATOM 1103 O O . LEU A 1 139 ? 15.228 -1.954 -12.462 1.00 86.38 139 LEU A O 1
ATOM 1107 N N . PRO A 1 140 ? 13.948 -0.174 -12.920 1.00 83.38 140 PRO A N 1
ATOM 1108 C CA . PRO A 1 140 ? 14.924 0.782 -12.422 1.00 83.38 140 PRO A CA 1
ATOM 1109 C C . PRO A 1 140 ? 15.048 0.701 -10.895 1.00 83.38 140 PRO A C 1
ATOM 1111 O O . PRO A 1 140 ? 14.081 0.414 -10.182 1.00 83.38 140 PRO A O 1
ATOM 1114 N N . ASN A 1 141 ? 16.240 1.013 -10.389 1.00 80.56 141 ASN A N 1
ATOM 1115 C CA . ASN A 1 141 ? 16.505 1.034 -8.955 1.00 80.56 141 ASN A CA 1
ATOM 1116 C C . ASN A 1 141 ? 15.626 2.087 -8.255 1.00 80.56 141 ASN A C 1
ATOM 1118 O O . ASN A 1 141 ? 15.452 3.201 -8.748 1.00 80.56 141 ASN A O 1
ATOM 1122 N N . ASN A 1 142 ? 15.114 1.751 -7.067 1.00 80.50 142 ASN A N 1
ATOM 1123 C CA . ASN A 1 142 ? 14.396 2.669 -6.171 1.00 80.50 142 ASN A CA 1
ATOM 1124 C C . ASN A 1 142 ? 13.102 3.292 -6.739 1.00 80.50 142 ASN A C 1
ATOM 1126 O O . ASN A 1 142 ? 12.848 4.489 -6.565 1.00 80.50 142 ASN A O 1
ATOM 1130 N N . ILE A 1 143 ? 12.231 2.488 -7.362 1.00 86.44 143 ILE A N 1
ATOM 1131 C CA . ILE A 1 143 ? 10.865 2.936 -7.678 1.00 86.44 143 ILE A CA 1
ATOM 1132 C C . ILE A 1 143 ? 10.080 3.153 -6.383 1.00 86.44 143 ILE A C 1
ATOM 1134 O O . ILE A 1 143 ? 9.845 2.222 -5.610 1.00 86.44 143 ILE A O 1
ATOM 1138 N N . ARG A 1 144 ? 9.611 4.385 -6.187 1.00 87.12 144 ARG A N 1
ATOM 1139 C CA . ARG A 1 144 ? 8.658 4.734 -5.136 1.00 87.12 144 ARG A CA 1
ATOM 1140 C C . ARG A 1 144 ? 7.268 4.844 -5.726 1.00 87.12 144 ARG A C 1
ATOM 1142 O O . ARG A 1 144 ? 7.047 5.612 -6.662 1.00 87.12 144 ARG A O 1
ATOM 1149 N N . LEU A 1 145 ? 6.354 4.076 -5.153 1.00 88.62 145 LEU A N 1
ATOM 1150 C CA . LEU A 1 145 ? 4.946 4.115 -5.489 1.00 88.62 145 LEU A CA 1
ATOM 1151 C C . LEU A 1 145 ? 4.126 4.016 -4.208 1.00 88.62 145 LEU A C 1
ATOM 1153 O O . LEU A 1 145 ? 4.286 3.067 -3.437 1.00 88.62 145 LEU A O 1
ATOM 1157 N N . THR A 1 146 ? 3.213 4.957 -4.009 1.00 87.94 146 THR A N 1
ATOM 1158 C CA . THR A 1 146 ? 2.395 5.012 -2.803 1.00 87.94 146 THR A CA 1
ATOM 1159 C C . THR A 1 146 ? 0.917 4.841 -3.142 1.00 87.94 146 THR A C 1
ATOM 1161 O O . THR A 1 146 ? 0.354 5.562 -3.961 1.00 87.94 146 THR A O 1
ATOM 1164 N N . ALA A 1 147 ? 0.258 3.886 -2.489 1.00 88.44 147 ALA A N 1
ATOM 1165 C CA . ALA A 1 147 ? -1.192 3.743 -2.511 1.00 88.44 147 ALA A CA 1
ATOM 1166 C C . ALA A 1 147 ? -1.843 4.432 -1.317 1.00 88.44 147 ALA A C 1
ATOM 1168 O O . ALA A 1 147 ? -1.305 4.457 -0.212 1.00 88.44 147 ALA A O 1
ATOM 1169 N N . THR A 1 148 ? -3.063 4.913 -1.528 1.00 86.88 148 THR A N 1
ATOM 1170 C CA . THR A 1 148 ? -3.943 5.351 -0.445 1.00 86.88 148 THR A CA 1
ATOM 1171 C C . THR A 1 148 ? -4.933 4.235 -0.137 1.00 86.88 148 THR A C 1
ATOM 1173 O O . THR A 1 148 ? -5.749 3.878 -0.985 1.00 86.88 148 THR A O 1
ATOM 1176 N N . LEU A 1 149 ? 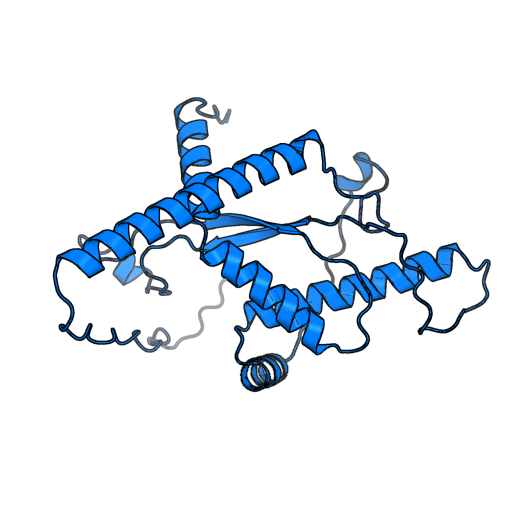-4.853 3.669 1.067 1.00 85.12 149 LEU A N 1
ATOM 1177 C CA . LEU A 1 149 ? -5.773 2.639 1.544 1.00 85.12 149 LEU A CA 1
ATOM 1178 C C . LEU A 1 149 ? -6.811 3.264 2.464 1.00 85.12 149 LEU A C 1
ATOM 1180 O O . LEU A 1 149 ? -6.458 3.909 3.450 1.00 85.12 149 LEU A O 1
ATOM 1184 N N . PHE A 1 150 ? -8.086 3.035 2.175 1.00 82.31 150 PHE A N 1
ATOM 1185 C CA . PHE A 1 150 ? -9.182 3.461 3.034 1.00 82.31 150 PHE A CA 1
ATOM 1186 C C . PHE A 1 150 ? -9.485 2.383 4.071 1.00 82.31 150 PHE A C 1
ATOM 1188 O O . PHE A 1 150 ? -9.633 1.209 3.732 1.00 82.31 150 PHE A O 1
ATOM 1195 N N . ILE A 1 151 ? -9.588 2.780 5.338 1.00 77.94 151 ILE A N 1
ATOM 1196 C CA . ILE A 1 151 ? -9.909 1.876 6.440 1.00 77.94 151 ILE A CA 1
ATOM 1197 C C . ILE A 1 151 ? -11.136 2.359 7.200 1.00 77.94 151 ILE A C 1
ATOM 1199 O O . ILE A 1 151 ? -11.357 3.557 7.380 1.00 77.94 151 ILE A O 1
ATOM 1203 N N . ASN A 1 152 ? -11.929 1.409 7.682 1.00 75.25 152 ASN A N 1
ATOM 1204 C CA . ASN A 1 152 ? -13.071 1.707 8.530 1.00 75.25 152 ASN A CA 1
ATOM 1205 C C . ASN A 1 152 ? -12.597 1.957 9.972 1.00 75.25 152 ASN A C 1
ATOM 1207 O O . ASN A 1 152 ? -11.939 1.108 10.568 1.00 75.25 152 ASN A O 1
ATOM 1211 N N . LEU A 1 153 ? -12.931 3.122 10.524 1.00 69.75 153 LEU A N 1
ATOM 1212 C CA . LEU A 1 153 ? -12.543 3.566 11.866 1.00 69.75 153 LEU A CA 1
ATOM 1213 C C . LEU A 1 153 ? -13.637 3.363 12.923 1.00 69.75 153 LEU A C 1
ATOM 1215 O O . LEU A 1 153 ? -13.492 3.854 14.044 1.00 69.75 153 LEU A O 1
ATOM 1219 N N . ARG A 1 154 ? -14.738 2.675 12.597 1.00 65.38 154 ARG A N 1
ATOM 1220 C CA . ARG A 1 154 ? -15.795 2.379 13.577 1.00 65.38 154 ARG A CA 1
ATOM 1221 C C . ARG A 1 154 ? -15.261 1.525 14.730 1.00 65.38 154 ARG A C 1
ATOM 1223 O O . ARG A 1 154 ? -14.568 0.533 14.523 1.00 65.38 154 ARG A O 1
ATOM 1230 N N . THR A 1 155 ? -15.646 1.899 15.950 1.00 52.16 155 THR A N 1
ATOM 1231 C CA . THR A 1 155 ? -15.321 1.180 17.196 1.00 52.16 155 THR A CA 1
ATOM 1232 C C . THR A 1 155 ? -15.905 -0.237 17.213 1.00 52.16 155 THR A C 1
ATOM 1234 O O . THR A 1 155 ? -15.364 -1.126 17.868 1.00 52.16 155 THR A O 1
ATOM 1237 N N . SER A 1 156 ? -16.981 -0.465 16.459 1.00 52.09 156 SER A N 1
ATOM 1238 C CA . SER A 1 156 ? -17.581 -1.771 16.234 1.00 52.09 156 SER A CA 1
ATOM 1239 C C . SER A 1 156 ? -17.365 -2.220 14.775 1.00 52.09 156 SER A C 1
ATOM 1241 O O . SER A 1 156 ? -17.992 -1.685 13.856 1.00 52.09 156 SER A O 1
ATOM 1243 N N . PRO A 1 157 ? -16.468 -3.191 14.519 1.00 49.66 157 PRO A N 1
ATOM 1244 C CA . PRO A 1 157 ? -16.254 -3.752 13.190 1.00 49.66 157 PRO A CA 1
ATOM 1245 C C . PRO A 1 157 ? -17.389 -4.736 12.875 1.00 49.66 157 PRO A C 1
ATOM 1247 O O . PRO A 1 157 ? -17.217 -5.948 12.905 1.00 49.66 157 PRO A O 1
ATOM 1250 N N . GLY A 1 158 ? -18.583 -4.200 12.640 1.00 49.81 158 GLY A N 1
ATOM 1251 C CA . GLY A 1 158 ? -19.766 -4.944 12.231 1.00 49.81 158 GLY A CA 1
ATOM 1252 C C . GLY A 1 158 ? -20.522 -4.154 11.173 1.00 49.81 158 GLY A C 1
ATOM 1253 O O . GLY A 1 158 ? -20.626 -2.926 11.253 1.00 49.81 158 GLY A O 1
ATOM 1254 N N . ILE A 1 159 ? -21.027 -4.850 10.158 1.00 48.72 159 ILE A N 1
ATOM 1255 C CA . ILE A 1 159 ? -22.064 -4.310 9.280 1.00 48.72 159 ILE A CA 1
ATOM 1256 C C . ILE A 1 159 ? -23.352 -4.424 10.094 1.00 48.72 159 ILE A C 1
ATOM 1258 O O . ILE A 1 159 ? -23.991 -5.468 10.106 1.00 48.72 159 ILE A O 1
ATOM 1262 N N . TYR A 1 160 ? -23.658 -3.395 10.879 1.00 53.91 160 TYR A N 1
ATOM 1263 C CA . TYR A 1 160 ? -24.929 -3.327 11.591 1.00 53.91 160 TYR A CA 1
ATOM 1264 C C . TYR A 1 160 ? -26.031 -3.046 10.577 1.00 53.91 160 TYR A C 1
ATOM 1266 O O . TYR A 1 160 ? -25.842 -2.227 9.671 1.00 53.91 160 TYR A O 1
ATOM 1274 N N . ALA A 1 161 ? -27.171 -3.719 10.731 1.00 55.75 161 ALA A N 1
ATOM 1275 C CA . ALA A 1 161 ? -28.369 -3.350 9.999 1.00 55.75 161 ALA A CA 1
ATOM 1276 C C . ALA A 1 161 ? -28.681 -1.877 10.297 1.00 55.75 161 ALA A C 1
ATOM 1278 O O . ALA A 1 161 ? -28.547 -1.425 11.439 1.00 55.75 161 ALA A O 1
ATOM 1279 N N . LEU A 1 162 ? -29.063 -1.125 9.262 1.00 53.03 162 LEU A N 1
ATOM 1280 C CA . LEU A 1 162 ? -29.328 0.316 9.336 1.00 53.03 162 LEU A CA 1
ATOM 1281 C C . LEU A 1 162 ? -30.237 0.660 10.534 1.00 53.03 162 LEU A C 1
ATOM 1283 O O . LEU A 1 162 ? -29.990 1.614 11.264 1.00 53.03 162 LEU A O 1
ATOM 1287 N N . GLU A 1 163 ? -31.228 -0.194 10.779 1.00 52.22 163 GLU A N 1
ATOM 1288 C CA . GLU A 1 163 ? -32.223 -0.110 11.849 1.00 52.22 163 GLU A CA 1
ATOM 1289 C C . GLU A 1 163 ? -31.631 -0.212 13.260 1.00 52.22 163 GLU A C 1
ATOM 1291 O O . GLU A 1 163 ? -32.077 0.487 14.171 1.00 52.22 163 GLU A O 1
ATOM 1296 N N . GLU A 1 164 ? -30.596 -1.029 13.466 1.00 59.41 164 GLU A N 1
ATOM 1297 C CA . GLU A 1 164 ? -29.892 -1.084 14.751 1.00 59.41 164 GLU A CA 1
ATOM 1298 C C . GLU A 1 164 ? -29.051 0.173 14.988 1.00 59.41 164 GLU A C 1
ATOM 1300 O O . GLU A 1 164 ? -28.864 0.572 16.135 1.00 59.41 164 GLU A O 1
ATOM 1305 N N . MET A 1 165 ? -28.579 0.831 13.924 1.00 55.31 165 MET A N 1
ATOM 1306 C CA . MET A 1 165 ? -27.755 2.040 14.027 1.00 55.31 165 MET A CA 1
ATOM 1307 C C . MET A 1 165 ? -28.569 3.317 14.298 1.00 55.31 165 MET A C 1
ATOM 1309 O O . MET A 1 165 ? -28.019 4.268 14.847 1.00 55.31 165 MET A O 1
ATOM 1313 N N . VAL A 1 166 ? -29.861 3.346 13.946 1.00 58.38 166 VAL A N 1
ATOM 1314 C CA . VAL A 1 166 ? -30.758 4.508 14.152 1.00 58.38 166 VAL A CA 1
ATOM 1315 C C . VAL A 1 166 ? -31.414 4.508 15.543 1.00 58.38 166 VAL A C 1
ATOM 1317 O O . VAL A 1 166 ? -31.885 5.545 16.014 1.00 58.38 166 VAL A O 1
ATOM 1320 N N . LYS A 1 167 ? -31.418 3.374 16.257 1.00 60.94 167 LYS A N 1
ATOM 1321 C CA . LYS A 1 167 ? -31.979 3.290 17.617 1.00 60.94 167 LYS A CA 1
ATOM 1322 C C . LYS A 1 167 ? -31.192 4.164 18.607 1.00 60.94 167 LYS A C 1
ATOM 1324 O O . LYS A 1 167 ? -29.971 4.044 18.728 1.00 60.94 167 LYS A O 1
ATOM 1329 N N . LYS A 1 168 ? -31.901 5.000 19.382 1.00 43.41 168 LYS A N 1
ATOM 1330 C CA . LYS A 1 168 ? -31.332 5.711 20.544 1.00 43.41 168 LYS A CA 1
ATOM 1331 C C . LYS A 1 168 ? -30.706 4.679 21.498 1.00 43.41 168 LYS A C 1
ATOM 1333 O O . LYS A 1 168 ? -31.368 3.713 21.862 1.00 43.41 168 LYS A O 1
ATOM 1338 N N . ASN A 1 169 ? -29.450 4.899 21.897 1.00 48.78 169 ASN A N 1
ATOM 1339 C CA . ASN A 1 169 ? -28.610 4.012 22.728 1.00 48.78 169 ASN A CA 1
ATOM 1340 C C . ASN A 1 169 ? -27.997 2.773 22.044 1.00 48.78 169 ASN A C 1
ATOM 1342 O O . ASN A 1 169 ? -27.514 1.873 22.738 1.00 48.78 169 ASN A O 1
ATOM 1346 N N . SER A 1 170 ? -27.944 2.704 20.711 1.00 54.25 170 SER A N 1
ATOM 1347 C CA . SER A 1 170 ? -27.162 1.648 20.060 1.00 54.25 170 SER A CA 1
ATOM 1348 C C . SER A 1 170 ? -25.651 1.869 20.259 1.00 54.25 170 SER A C 1
ATOM 1350 O O . SER A 1 170 ? -25.150 2.993 20.282 1.00 54.25 170 SER A O 1
ATOM 1352 N N . LYS A 1 171 ? -24.884 0.778 20.392 1.00 51.81 171 LYS A N 1
ATOM 1353 C CA . LYS A 1 171 ? -23.405 0.829 20.425 1.00 51.81 171 LYS A CA 1
ATOM 1354 C C . LYS A 1 171 ? -22.795 1.155 19.053 1.00 51.81 171 LYS A C 1
ATOM 1356 O O . LYS A 1 171 ? -21.572 1.232 18.936 1.00 51.81 171 LYS A O 1
ATOM 1361 N N . ALA A 1 172 ? -23.624 1.274 18.016 1.00 55.50 172 ALA A N 1
ATOM 1362 C CA . ALA A 1 172 ? -23.210 1.474 16.641 1.00 55.50 172 ALA A CA 1
ATOM 1363 C C . ALA A 1 172 ? -23.372 2.951 16.272 1.00 55.50 172 ALA A C 1
ATOM 1365 O O . ALA A 1 172 ? -24.468 3.447 16.045 1.00 55.50 172 ALA A O 1
ATOM 1366 N N . GLU A 1 173 ? -22.252 3.666 16.220 1.00 56.78 173 GLU A N 1
ATOM 1367 C CA . GLU A 1 173 ? -22.244 5.083 15.863 1.00 56.78 173 GLU A CA 1
ATOM 1368 C C . GLU A 1 173 ? -22.695 5.285 14.405 1.00 56.78 173 GLU A C 1
ATOM 1370 O O . GLU A 1 173 ? -22.105 4.719 13.479 1.00 56.78 173 GLU A O 1
ATOM 1375 N N . TRP A 1 174 ? -23.718 6.118 14.196 1.00 53.88 174 TRP A N 1
ATOM 1376 C CA . TRP A 1 174 ? -24.211 6.499 12.870 1.00 53.88 174 TRP A CA 1
ATOM 1377 C C . TRP A 1 174 ? -23.182 7.334 12.087 1.00 53.88 174 TRP A C 1
ATOM 1379 O O . TRP A 1 174 ? -22.492 8.187 12.649 1.00 53.88 174 TRP A O 1
ATOM 1389 N N . GLY A 1 175 ? -23.092 7.103 10.771 1.00 59.94 175 GLY A N 1
ATOM 1390 C CA . GLY A 1 175 ? -22.251 7.871 9.845 1.00 59.94 175 GLY A CA 1
ATOM 1391 C C . GLY A 1 175 ? -21.050 7.120 9.248 1.00 59.94 175 GLY A C 1
ATOM 1392 O O . GLY A 1 175 ? -20.697 5.993 9.624 1.00 59.94 175 GLY A O 1
ATOM 1393 N N . ASN A 1 176 ? -20.416 7.752 8.256 1.00 66.94 176 ASN A N 1
ATOM 1394 C CA . ASN A 1 176 ? -19.233 7.213 7.595 1.00 66.94 176 ASN A CA 1
ATOM 1395 C C . ASN A 1 176 ? -17.964 7.648 8.342 1.00 66.94 176 ASN A C 1
ATOM 1397 O O . ASN A 1 176 ? -17.613 8.826 8.353 1.00 66.94 176 ASN A O 1
ATOM 1401 N N . LYS A 1 177 ? -17.270 6.701 8.979 1.00 67.81 177 LYS A N 1
ATOM 1402 C CA . LYS A 1 177 ? -15.982 6.943 9.644 1.00 67.81 177 LYS A CA 1
ATOM 1403 C C . LYS A 1 177 ? -14.889 6.220 8.869 1.00 67.81 177 LYS A C 1
ATOM 1405 O O . LYS A 1 177 ? -14.430 5.161 9.285 1.00 67.81 177 LYS A O 1
ATOM 1410 N N . ILE A 1 178 ? -14.503 6.781 7.728 1.00 71.38 178 ILE A N 1
ATOM 1411 C CA . ILE A 1 178 ? -13.399 6.261 6.918 1.00 71.38 178 ILE A CA 1
ATOM 1412 C C . ILE A 1 178 ? -12.148 7.077 7.221 1.00 71.38 178 ILE A C 1
ATOM 1414 O O . ILE A 1 178 ? -12.151 8.302 7.124 1.00 71.38 178 ILE A O 1
ATOM 1418 N N . GLY A 1 179 ? -11.085 6.383 7.608 1.00 73.19 179 GLY A N 1
ATOM 1419 C CA . GLY A 1 179 ? -9.729 6.914 7.614 1.00 73.19 179 GLY A CA 1
ATOM 1420 C C . GLY A 1 179 ? -8.994 6.485 6.354 1.00 73.19 179 GLY A C 1
ATOM 1421 O O . GLY A 1 179 ? -9.430 5.579 5.647 1.00 73.19 179 GLY A O 1
ATOM 1422 N N . TYR A 1 180 ? -7.849 7.099 6.094 1.00 76.31 180 TYR A N 1
ATOM 1423 C CA . TYR A 1 180 ? -6.957 6.665 5.028 1.00 76.31 180 TYR A CA 1
ATOM 1424 C C . TYR A 1 180 ? -5.526 6.551 5.543 1.00 76.31 180 TYR A C 1
ATOM 1426 O O . TYR A 1 180 ? -5.096 7.325 6.400 1.00 76.31 180 TYR A O 1
ATOM 1434 N N . VAL A 1 181 ? -4.787 5.593 5.000 1.00 80.75 181 VAL A N 1
ATOM 1435 C CA . VAL A 1 181 ? -3.387 5.308 5.321 1.00 80.75 181 VAL A CA 1
ATOM 1436 C C . VAL A 1 181 ? -2.590 5.305 4.025 1.00 80.75 181 VAL A C 1
ATOM 1438 O O . VAL A 1 181 ? -3.070 4.816 3.001 1.00 80.75 181 VAL A O 1
ATOM 1441 N N . LEU A 1 182 ? -1.373 5.849 4.064 1.00 82.94 182 LEU A N 1
ATOM 1442 C CA . LEU A 1 182 ? -0.447 5.750 2.938 1.00 82.94 182 LEU A CA 1
ATOM 1443 C C . LEU A 1 182 ? 0.321 4.427 3.024 1.00 82.94 182 LEU A C 1
ATOM 1445 O O . LEU A 1 182 ? 1.075 4.163 3.969 1.00 82.94 182 LEU A O 1
ATOM 1449 N N . TYR A 1 183 ? 0.112 3.586 2.019 1.00 86.38 183 TYR A N 1
ATOM 1450 C CA . TYR A 1 183 ? 0.780 2.307 1.855 1.00 86.38 183 TYR A CA 1
ATOM 1451 C C . TYR A 1 183 ? 1.854 2.413 0.765 1.00 86.38 183 TYR A C 1
ATOM 1453 O O . TYR A 1 183 ? 1.515 2.491 -0.416 1.00 86.38 183 TYR A O 1
ATOM 1461 N N . PRO A 1 184 ? 3.148 2.405 1.122 1.00 86.44 184 PRO A N 1
ATOM 1462 C CA . PRO A 1 184 ? 4.219 2.401 0.135 1.00 86.44 184 PRO A CA 1
ATOM 1463 C C . PRO A 1 184 ? 4.342 1.002 -0.479 1.00 86.44 184 PRO A C 1
ATOM 1465 O O . PRO A 1 184 ? 4.777 0.049 0.186 1.00 86.44 184 PRO A O 1
ATOM 1468 N N . PHE A 1 185 ? 3.967 0.864 -1.748 1.00 88.38 185 PHE A N 1
ATOM 1469 C CA . PHE A 1 185 ? 4.216 -0.351 -2.514 1.00 88.38 185 PHE A CA 1
ATOM 1470 C C . PHE A 1 185 ? 5.719 -0.544 -2.702 1.00 88.38 185 PHE A C 1
ATOM 1472 O O . PHE A 1 185 ? 6.456 0.395 -2.994 1.00 88.38 185 PHE A O 1
ATOM 1479 N N . LYS A 1 186 ? 6.176 -1.788 -2.536 1.00 87.94 186 LYS A N 1
ATOM 1480 C CA . LYS A 1 186 ? 7.549 -2.174 -2.869 1.00 87.94 186 LYS A CA 1
ATOM 1481 C C . LYS A 1 186 ? 7.528 -2.819 -4.249 1.00 87.94 186 LYS A C 1
ATOM 1483 O O . LYS A 1 186 ? 7.068 -3.951 -4.393 1.00 87.94 186 LYS A O 1
ATOM 1488 N N . ILE A 1 187 ? 7.936 -2.053 -5.256 1.00 89.56 187 ILE A N 1
ATOM 1489 C CA . ILE A 1 187 ? 7.974 -2.505 -6.645 1.00 89.56 187 ILE A CA 1
ATOM 1490 C C . ILE A 1 187 ? 9.294 -3.231 -6.870 1.00 89.56 187 ILE A C 1
ATOM 1492 O O . ILE A 1 187 ? 10.325 -2.622 -7.127 1.00 89.56 187 ILE A O 1
ATOM 1496 N N . GLU A 1 188 ? 9.241 -4.545 -6.725 1.00 89.44 188 GLU A N 1
ATOM 1497 C CA . GLU A 1 188 ? 10.344 -5.460 -6.996 1.00 89.44 188 GLU A CA 1
ATOM 1498 C C . GLU A 1 188 ? 9.791 -6.771 -7.553 1.00 89.44 188 GLU A C 1
ATOM 1500 O O . GLU A 1 188 ? 8.647 -7.143 -7.249 1.00 89.44 188 GLU A O 1
ATOM 1505 N N . LEU A 1 189 ? 10.579 -7.452 -8.384 1.00 90.19 189 LEU A N 1
ATOM 1506 C CA . LEU A 1 189 ? 10.329 -8.843 -8.742 1.00 90.19 189 LEU A CA 1
ATOM 1507 C C . LEU A 1 189 ? 10.805 -9.736 -7.602 1.00 90.19 189 LEU A C 1
ATOM 1509 O O . LEU A 1 189 ? 11.876 -9.512 -7.045 1.00 90.19 189 LEU A O 1
ATOM 1513 N N . LYS A 1 190 ? 9.989 -10.725 -7.254 1.00 88.69 190 LYS A N 1
ATOM 1514 C CA . LYS A 1 190 ? 10.342 -11.750 -6.279 1.00 88.69 190 LYS A CA 1
ATOM 1515 C C . LYS A 1 190 ? 10.255 -13.112 -6.932 1.00 88.69 190 LYS A C 1
ATOM 1517 O O . LYS A 1 190 ? 9.269 -13.387 -7.620 1.00 88.69 190 LYS A O 1
ATOM 1522 N N . ASP A 1 191 ? 11.238 -13.951 -6.640 1.00 88.00 191 ASP A N 1
ATOM 1523 C CA . ASP A 1 191 ? 11.271 -15.333 -7.113 1.00 88.00 191 ASP A CA 1
ATOM 1524 C C . ASP A 1 191 ? 10.127 -16.135 -6.488 1.00 88.00 191 ASP A C 1
ATOM 1526 O O . ASP A 1 191 ? 9.404 -16.859 -7.172 1.00 88.00 191 ASP A O 1
ATOM 1530 N N . ASN A 1 192 ? 9.889 -15.931 -5.186 1.00 90.38 192 ASN A N 1
ATOM 1531 C CA . ASN A 1 192 ? 8.786 -16.559 -4.476 1.00 90.38 192 ASN A CA 1
ATOM 1532 C C . ASN A 1 192 ? 7.557 -15.626 -4.390 1.00 90.38 192 ASN A C 1
ATOM 1534 O O . ASN A 1 192 ? 7.626 -14.554 -3.777 1.00 90.38 192 ASN A O 1
ATOM 1538 N N . PRO A 1 193 ? 6.384 -16.030 -4.917 1.00 86.12 193 PRO A N 1
ATOM 1539 C CA . PRO A 1 193 ? 5.166 -15.221 -4.848 1.00 86.12 193 PRO A CA 1
ATOM 1540 C C . PRO A 1 193 ? 4.646 -15.013 -3.415 1.00 86.12 193 PRO A C 1
ATOM 1542 O O . PRO A 1 193 ? 3.995 -14.002 -3.138 1.00 86.12 193 PRO A O 1
ATOM 1545 N N . LEU A 1 194 ? 4.944 -15.925 -2.484 1.00 91.12 194 LEU A N 1
ATOM 1546 C CA . LEU A 1 194 ? 4.521 -15.814 -1.083 1.00 91.12 194 LEU A CA 1
ATOM 1547 C C . LEU A 1 194 ? 5.210 -14.658 -0.354 1.00 91.12 194 LEU A C 1
ATOM 1549 O O . LEU A 1 194 ? 4.663 -14.120 0.612 1.00 91.12 194 LEU A O 1
ATOM 1553 N N . ASP A 1 195 ? 6.370 -14.221 -0.835 1.00 92.44 195 ASP A N 1
ATOM 1554 C CA . ASP A 1 195 ? 7.092 -13.113 -0.222 1.00 92.44 195 ASP A CA 1
ATOM 1555 C C . ASP A 1 195 ? 6.395 -11.768 -0.459 1.00 92.44 195 ASP A C 1
ATOM 1557 O O . ASP A 1 195 ? 6.569 -10.841 0.333 1.00 92.44 195 ASP A O 1
ATOM 1561 N N . TYR A 1 196 ? 5.549 -11.637 -1.489 1.00 92.44 196 TYR A N 1
ATOM 1562 C CA . TYR A 1 196 ? 4.667 -10.469 -1.609 1.00 92.44 196 TYR A CA 1
ATOM 1563 C C . TYR A 1 196 ? 3.629 -10.437 -0.484 1.00 92.44 196 TYR A C 1
ATOM 1565 O O . TYR A 1 196 ? 3.329 -9.370 0.051 1.00 92.44 196 TYR A O 1
ATOM 1573 N N . ILE A 1 197 ? 3.098 -11.604 -0.105 1.00 93.00 197 ILE A N 1
ATOM 1574 C CA . ILE A 1 197 ? 2.082 -11.734 0.948 1.00 93.00 197 ILE A CA 1
ATOM 1575 C C . ILE A 1 197 ? 2.699 -11.447 2.315 1.00 93.00 197 ILE A C 1
ATOM 1577 O O . ILE A 1 197 ? 2.110 -10.716 3.110 1.00 93.00 197 ILE A O 1
ATOM 1581 N N . ARG A 1 198 ? 3.900 -11.972 2.578 1.00 91.81 198 ARG A N 1
ATOM 1582 C CA . ARG A 1 198 ? 4.641 -11.710 3.822 1.00 91.81 198 ARG A CA 1
ATOM 1583 C C . ARG A 1 198 ? 4.925 -10.221 4.010 1.00 91.81 198 ARG A C 1
ATOM 1585 O O . ARG A 1 198 ? 4.635 -9.684 5.078 1.00 91.81 198 ARG A O 1
ATOM 1592 N N . ASP A 1 199 ? 5.396 -9.545 2.964 1.00 90.69 199 ASP A N 1
ATOM 1593 C CA . ASP A 1 199 ? 5.642 -8.100 2.999 1.00 90.69 199 ASP A CA 1
ATOM 1594 C C . ASP A 1 199 ? 4.361 -7.296 3.215 1.00 90.69 199 ASP A C 1
ATOM 1596 O O . ASP A 1 199 ? 4.337 -6.378 4.040 1.00 90.69 199 ASP A O 1
ATOM 1600 N N . ALA A 1 200 ? 3.297 -7.633 2.478 1.00 90.19 200 ALA A N 1
ATOM 1601 C CA . ALA A 1 200 ? 2.010 -6.962 2.602 1.00 90.19 200 ALA A CA 1
ATOM 1602 C C . ALA A 1 200 ? 1.457 -7.110 4.022 1.00 90.19 200 ALA A C 1
ATOM 1604 O O . ALA A 1 200 ? 1.089 -6.111 4.641 1.00 90.19 200 ALA A O 1
ATOM 1605 N N . LYS A 1 201 ? 1.490 -8.330 4.571 1.00 90.50 201 LYS A N 1
ATOM 1606 C CA . LYS A 1 201 ? 1.075 -8.622 5.945 1.00 90.50 201 LYS A CA 1
ATOM 1607 C C . LYS A 1 201 ? 1.886 -7.817 6.956 1.00 90.50 201 LYS A C 1
ATOM 1609 O O . LYS A 1 201 ? 1.301 -7.088 7.748 1.00 90.50 201 LYS A O 1
ATOM 1614 N N . ALA A 1 202 ? 3.217 -7.891 6.901 1.00 89.56 202 ALA A N 1
ATOM 1615 C CA . ALA A 1 202 ? 4.087 -7.194 7.846 1.00 89.56 202 ALA A CA 1
ATOM 1616 C C . ALA A 1 202 ? 3.852 -5.674 7.829 1.00 89.56 202 ALA A C 1
ATOM 1618 O O . ALA A 1 202 ? 3.750 -5.036 8.879 1.00 89.56 202 ALA A O 1
ATOM 1619 N N . LYS A 1 203 ? 3.700 -5.084 6.636 1.00 87.12 203 LYS A N 1
ATOM 1620 C CA . LYS A 1 203 ? 3.409 -3.653 6.488 1.00 87.12 203 LYS A CA 1
ATOM 1621 C C . LYS A 1 203 ? 2.023 -3.283 7.001 1.00 87.12 203 LYS A C 1
ATOM 1623 O O . LYS A 1 203 ? 1.891 -2.278 7.698 1.00 87.12 203 LYS A O 1
ATOM 1628 N N . ILE A 1 204 ? 0.997 -4.059 6.657 1.00 84.19 204 ILE A N 1
ATOM 1629 C CA . ILE A 1 204 ? -0.371 -3.807 7.112 1.00 84.19 204 ILE A CA 1
ATOM 1630 C C . ILE A 1 204 ? -0.459 -3.960 8.630 1.00 84.19 204 ILE A C 1
ATOM 1632 O O . ILE A 1 204 ? -1.048 -3.102 9.281 1.00 84.19 204 ILE A O 1
ATOM 1636 N N . ASP A 1 205 ? 0.121 -5.008 9.208 1.00 84.06 205 ASP A N 1
ATOM 1637 C CA . ASP A 1 205 ? 0.062 -5.250 10.649 1.00 84.06 205 ASP A CA 1
ATOM 1638 C C . ASP A 1 205 ? 0.795 -4.151 11.422 1.00 84.06 205 ASP A C 1
ATOM 1640 O O . ASP A 1 205 ? 0.265 -3.646 12.414 1.00 84.06 205 ASP A O 1
ATOM 1644 N N . ARG A 1 206 ? 1.922 -3.654 10.894 1.00 81.25 206 ARG A N 1
ATOM 1645 C CA . ARG A 1 206 ? 2.566 -2.439 11.410 1.00 81.25 206 ARG A CA 1
ATOM 1646 C C . ARG A 1 206 ? 1.632 -1.228 11.347 1.00 81.25 206 ARG A C 1
ATOM 1648 O O . ARG A 1 206 ? 1.492 -0.520 12.336 1.00 81.25 206 ARG A O 1
ATOM 1655 N N . ARG A 1 207 ? 0.953 -0.997 10.215 1.00 76.19 207 ARG A N 1
ATOM 1656 C CA . ARG A 1 207 ? -0.005 0.117 10.062 1.00 76.19 207 ARG A CA 1
ATOM 1657 C C . ARG A 1 207 ? -1.209 -0.017 10.998 1.00 76.19 207 ARG A C 1
ATOM 1659 O O . ARG A 1 207 ? -1.629 0.979 11.575 1.00 76.19 207 ARG A O 1
ATOM 1666 N N . LYS A 1 208 ? -1.738 -1.225 11.210 1.00 74.00 208 LYS A N 1
ATOM 1667 C CA . LYS A 1 208 ? -2.823 -1.492 12.174 1.00 74.00 208 LYS A CA 1
ATOM 1668 C C . LYS A 1 208 ? -2.394 -1.224 13.616 1.00 74.00 208 LYS A C 1
ATOM 1670 O O . LYS A 1 208 ? -3.217 -0.786 14.413 1.00 74.00 208 LYS A O 1
ATOM 1675 N N . ALA A 1 209 ? -1.128 -1.485 13.942 1.00 70.25 209 ALA A N 1
ATOM 1676 C CA . ALA A 1 209 ? -0.563 -1.204 15.257 1.00 70.25 209 ALA A CA 1
ATOM 1677 C C . ALA A 1 209 ? -0.384 0.302 15.529 1.00 70.25 209 ALA A C 1
ATOM 1679 O O . ALA A 1 209 ? -0.106 0.683 16.662 1.00 70.25 209 ALA A O 1
ATOM 1680 N N . THR A 1 210 ? -0.563 1.163 14.524 1.00 67.06 210 THR A N 1
ATOM 1681 C CA . THR A 1 210 ? -0.442 2.620 14.659 1.00 67.06 210 THR A CA 1
ATOM 1682 C C . THR A 1 210 ? -1.819 3.276 14.806 1.00 67.06 210 THR A C 1
ATOM 1684 O O . THR A 1 210 ? -2.825 2.795 14.280 1.00 67.06 210 THR A O 1
ATOM 1687 N N . LEU A 1 211 ? -1.891 4.428 15.482 1.00 60.25 211 LEU A N 1
ATOM 1688 C CA . LEU A 1 211 ? -3.099 5.270 15.476 1.00 60.25 211 LEU A CA 1
ATOM 1689 C C . LEU A 1 211 ? -3.182 6.170 14.231 1.00 60.25 211 LEU A C 1
ATOM 1691 O O . LEU A 1 211 ? -4.029 7.061 14.208 1.00 60.25 211 LEU A O 1
ATOM 1695 N N . GLU A 1 212 ? -2.348 5.962 13.204 1.00 67.44 212 GLU A N 1
ATOM 1696 C CA . GLU A 1 212 ? -2.186 6.867 12.055 1.00 67.44 212 GLU A CA 1
ATOM 1697 C C . GLU A 1 212 ? -3.531 7.272 11.442 1.00 67.44 212 GLU A C 1
ATOM 1699 O O . GLU A 1 212 ? -3.820 8.453 11.260 1.00 67.44 212 GLU A O 1
ATOM 1704 N N . ALA A 1 213 ? -4.410 6.305 11.193 1.00 64.56 213 ALA A N 1
ATOM 1705 C CA . ALA A 1 213 ? -5.706 6.581 10.591 1.00 64.56 213 ALA A CA 1
ATOM 1706 C C . ALA A 1 213 ? -6.657 7.362 11.517 1.00 64.56 213 ALA A C 1
ATOM 1708 O O . ALA A 1 213 ? -7.379 8.245 11.052 1.00 64.56 213 ALA A O 1
ATOM 1709 N N . LYS A 1 214 ? -6.649 7.079 12.829 1.00 64.88 214 LYS A N 1
ATOM 1710 C CA . LYS A 1 214 ? -7.440 7.837 13.817 1.00 64.88 214 LYS A CA 1
ATOM 1711 C C . LYS A 1 214 ? -6.910 9.261 13.958 1.00 64.88 214 LYS A C 1
ATOM 1713 O O . LYS A 1 214 ? -7.703 10.197 14.003 1.00 64.88 214 LYS A O 1
ATOM 1718 N N . PHE A 1 215 ? -5.589 9.417 13.976 1.00 63.94 215 PHE A N 1
ATOM 1719 C CA . PHE A 1 215 ? -4.920 10.709 14.030 1.00 63.94 215 PHE A CA 1
ATOM 1720 C C . PHE A 1 215 ? -5.202 11.547 12.777 1.00 63.94 215 PHE A C 1
ATOM 1722 O O . PHE A 1 215 ? -5.552 12.716 12.891 1.00 63.94 215 PHE A O 1
ATOM 1729 N N . ARG A 1 216 ? -5.170 10.950 11.581 1.00 65.88 216 ARG A N 1
ATOM 1730 C CA . ARG A 1 216 ? -5.540 11.635 10.332 1.00 65.88 216 ARG A CA 1
ATOM 1731 C C . ARG A 1 216 ? -7.001 12.060 10.299 1.00 65.88 216 ARG A C 1
ATOM 1733 O O . ARG A 1 216 ? -7.291 13.176 9.887 1.00 65.88 216 ARG A O 1
ATOM 1740 N N . LEU A 1 217 ? -7.922 11.212 10.766 1.00 63.94 217 LEU A N 1
ATOM 1741 C CA . LEU A 1 217 ? -9.328 11.603 10.893 1.00 63.94 217 LEU A CA 1
ATOM 1742 C C . LEU A 1 217 ? -9.495 12.751 11.899 1.00 63.94 217 LEU A C 1
ATOM 1744 O O . LEU A 1 217 ? -10.290 13.659 11.667 1.00 63.94 217 LEU A O 1
ATOM 1748 N N . PHE A 1 218 ? -8.754 12.718 13.009 1.00 63.81 218 PHE A N 1
ATOM 1749 C CA . PHE A 1 218 ? -8.732 13.807 13.981 1.00 63.81 218 PHE A CA 1
ATOM 1750 C C . PHE A 1 218 ? -8.213 15.106 13.353 1.00 63.81 218 PHE A C 1
ATOM 1752 O O . PHE A 1 218 ? -8.912 16.112 13.422 1.00 63.81 218 PHE A O 1
ATOM 1759 N N . LEU A 1 219 ? -7.069 15.075 12.663 1.00 63.47 219 LEU A N 1
ATOM 1760 C CA . LEU A 1 219 ? -6.527 16.230 11.945 1.00 63.47 219 LEU A CA 1
ATOM 1761 C C . LEU A 1 219 ? -7.488 16.761 10.883 1.00 63.47 219 LEU A C 1
ATOM 1763 O O . LEU A 1 219 ? -7.697 17.964 10.819 1.00 63.47 219 LEU A O 1
ATOM 1767 N N . ALA A 1 220 ? -8.120 15.893 10.092 1.00 63.12 220 ALA A N 1
ATOM 1768 C CA . ALA A 1 220 ? -9.104 16.311 9.097 1.00 63.12 220 ALA A CA 1
ATOM 1769 C C . ALA A 1 220 ? -10.307 17.013 9.750 1.00 63.12 220 ALA A C 1
ATOM 1771 O O . ALA A 1 220 ? -10.753 18.052 9.271 1.00 63.12 220 ALA A O 1
ATOM 1772 N N . LYS A 1 221 ? -10.804 16.495 10.882 1.00 64.56 221 LYS A N 1
ATOM 1773 C CA . LYS A 1 221 ? -11.883 17.138 11.651 1.00 64.56 221 LYS A CA 1
ATOM 1774 C C . LYS A 1 221 ? -11.462 18.478 12.245 1.00 64.56 221 LYS A C 1
ATOM 1776 O O . LYS A 1 221 ? -12.242 19.422 12.203 1.00 64.56 221 LYS A O 1
ATOM 1781 N N . VAL A 1 222 ? -10.255 18.553 12.805 1.00 62.00 222 VAL A N 1
ATOM 1782 C CA . VAL A 1 222 ? -9.661 19.791 13.323 1.00 62.00 222 VAL A CA 1
ATOM 1783 C C . VAL A 1 222 ? -9.553 20.810 12.190 1.00 62.00 222 VAL A C 1
ATOM 1785 O O . VAL A 1 222 ? -10.070 21.912 12.318 1.00 62.00 222 VAL A O 1
ATOM 1788 N N . PHE A 1 223 ? -8.994 20.417 11.048 1.00 62.19 223 PHE A N 1
ATOM 1789 C CA . PHE A 1 223 ? -8.840 21.276 9.881 1.00 62.19 223 PHE A CA 1
ATOM 1790 C C . PHE A 1 223 ? -10.181 21.817 9.375 1.00 62.19 223 PHE A C 1
ATOM 1792 O O . PHE A 1 223 ? -10.315 23.023 9.234 1.00 62.19 223 PHE A O 1
ATOM 1799 N N . VAL A 1 224 ? -11.202 20.970 9.196 1.00 65.00 224 VAL A N 1
ATOM 1800 C CA . VAL A 1 224 ? -12.554 21.412 8.792 1.00 65.00 224 VAL A CA 1
ATOM 1801 C C . VAL A 1 224 ? -13.193 22.342 9.831 1.00 65.00 224 VAL A C 1
ATOM 1803 O O . VAL A 1 224 ? -13.956 23.236 9.474 1.00 65.00 224 VAL A O 1
ATOM 1806 N N . ARG A 1 225 ? -12.885 22.162 11.121 1.00 62.94 225 ARG A N 1
ATOM 1807 C CA . ARG A 1 225 ? -13.404 23.011 12.204 1.00 62.94 225 ARG A CA 1
ATOM 1808 C C . ARG A 1 225 ? -12.739 24.389 12.252 1.00 62.94 225 ARG A C 1
ATOM 1810 O O . ARG A 1 225 ? -13.418 25.356 12.578 1.00 62.94 225 ARG A O 1
ATOM 1817 N N . PHE A 1 226 ? -11.445 24.477 11.944 1.00 60.31 226 PHE A N 1
ATOM 1818 C CA . PHE A 1 226 ? -10.694 25.740 11.902 1.00 60.31 226 PHE A CA 1
ATOM 1819 C C . PHE A 1 226 ? -10.791 26.453 10.545 1.00 60.31 226 PHE A C 1
ATOM 1821 O O . PHE A 1 226 ? -10.758 27.678 10.493 1.00 60.31 226 PHE A O 1
ATOM 1828 N N . TYR A 1 227 ? -10.980 25.697 9.466 1.00 55.44 227 TYR A N 1
ATOM 1829 C CA . TYR A 1 227 ? -11.200 26.184 8.108 1.00 55.44 227 TYR A CA 1
ATOM 1830 C C . TYR A 1 227 ? -12.530 25.629 7.587 1.00 55.44 227 TYR A C 1
ATOM 1832 O O . TYR A 1 227 ? -12.533 24.687 6.787 1.00 55.44 227 TYR A O 1
ATOM 1840 N N . PRO A 1 228 ? -13.678 26.170 8.038 1.00 52.75 228 PRO A N 1
ATOM 1841 C CA . PRO A 1 228 ? -14.962 25.800 7.470 1.00 52.75 228 PRO A CA 1
ATOM 1842 C C . PRO A 1 228 ? -14.936 26.132 5.979 1.00 52.75 228 PRO A C 1
ATOM 1844 O O . PRO A 1 228 ? -14.909 27.297 5.577 1.00 52.75 228 PRO A O 1
ATOM 1847 N N . THR A 1 229 ? -14.912 25.097 5.141 1.00 51.69 229 THR A N 1
ATOM 1848 C CA . THR A 1 229 ? -15.049 25.251 3.697 1.00 51.69 229 THR A CA 1
ATOM 1849 C C . THR A 1 229 ? -16.425 25.852 3.441 1.00 51.69 229 THR A C 1
ATOM 1851 O O . THR A 1 229 ? -17.432 25.153 3.557 1.00 51.69 229 THR A O 1
ATOM 1854 N N . LYS A 1 230 ? -16.488 27.155 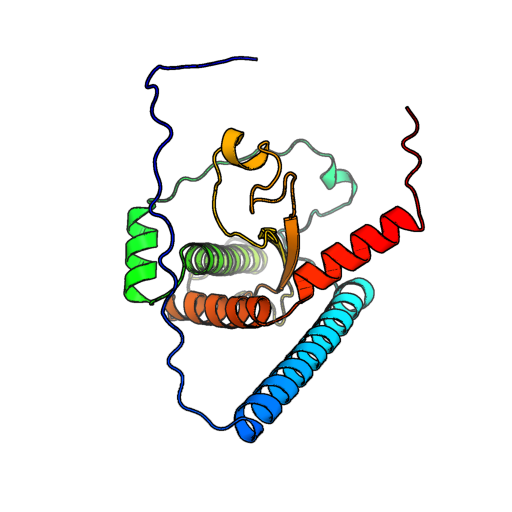3.135 1.00 45.81 230 LYS A N 1
ATOM 1855 C CA . LYS A 1 230 ? -17.695 27.775 2.582 1.00 45.81 230 LYS A CA 1
ATOM 1856 C C . LYS A 1 230 ? -17.987 27.072 1.262 1.00 45.81 230 LYS A C 1
ATOM 1858 O O . LYS A 1 230 ? -17.365 27.371 0.246 1.00 45.81 230 LYS A O 1
ATOM 1863 N N . VAL A 1 231 ? -18.911 26.119 1.288 1.00 45.19 231 VAL A N 1
ATOM 1864 C CA . VAL A 1 231 ? -19.523 25.589 0.075 1.00 45.19 231 VAL A CA 1
ATOM 1865 C C . VAL A 1 231 ? -20.370 26.736 -0.474 1.00 45.19 231 VAL A C 1
ATOM 1867 O O . VAL A 1 231 ? -21.425 27.044 0.074 1.00 45.19 231 VAL A O 1
ATOM 1870 N N . ARG A 1 232 ? -19.849 27.460 -1.473 1.00 35.91 232 ARG A N 1
ATOM 1871 C CA . ARG A 1 232 ? -20.674 28.363 -2.283 1.00 35.91 232 ARG A CA 1
ATOM 1872 C C . ARG A 1 232 ? -21.628 27.474 -3.073 1.00 35.91 232 ARG A C 1
ATOM 1874 O O . ARG A 1 232 ? -21.164 26.680 -3.890 1.00 35.91 232 ARG A O 1
ATOM 1881 N N . HIS A 1 233 ? -22.909 27.569 -2.735 1.00 37.66 233 HIS A N 1
ATOM 1882 C CA . HIS A 1 233 ? -23.998 27.160 -3.613 1.00 37.66 233 HIS A CA 1
ATOM 1883 C C . HIS A 1 233 ? -24.026 28.046 -4.856 1.00 37.66 233 HIS A C 1
ATOM 1885 O O . HIS A 1 233 ? -23.646 29.235 -4.725 1.00 37.66 233 HIS A O 1
#

Organism: NCBI:txid34289

Radius of gyration: 22.88 Å; chains: 1; bounding box: 55×50×71 Å